Protein AF-A0A5D8YS07-F1 (afdb_monomer)

Sequence (229 aa):
MKKLPVLLIAAYAMVLAGCSLFGLDVQKDAKHPKADTIDAHLYKNAWEYIKSRSIESATDTLFKPFYTGIIYSGIDTNEYKKENRTYILLNSEAVYKKNSALSFFNNVPGKTGLTGKNDWRNYDKDVVKAYLQYLIIEGQYAHENIPITRLDVKTTCPAGTYPSNPNSIMNLRVYNGEYPGANQQDSPIIINENLAAPTNFVITSDLRPTNGIIQVVRCWVDPNAPVIE

Radius of gyration: 23.29 Å; Cα contacts (8 Å, |Δi|>4): 405; chains: 1; bounding box: 44×37×92 Å

Solvent-accessible surface area (backbone atoms only — not comparable to full-atom values): 13057 Å² total; per-residue (Å²): 142,90,73,71,71,62,62,55,54,56,57,56,56,56,62,74,66,51,85,70,59,88,62,62,91,68,65,66,82,80,75,70,73,91,66,74,91,66,84,45,67,62,88,32,36,52,48,55,49,48,39,51,32,19,76,74,29,96,82,42,48,50,24,33,60,43,53,52,45,46,65,68,29,66,53,69,67,62,69,43,58,42,64,56,21,19,38,54,40,43,29,37,44,5,43,58,38,90,97,31,92,44,6,35,33,48,56,53,85,96,53,87,90,49,62,75,45,91,48,70,87,80,48,60,42,68,60,51,28,45,51,58,29,49,35,30,30,66,40,68,66,37,79,94,74,44,46,69,51,91,39,83,39,48,28,66,21,63,63,63,74,33,87,70,23,44,69,30,57,46,39,39,21,25,42,82,52,87,58,93,90,59,83,61,81,72,50,41,44,34,42,48,65,37,93,93,60,86,58,39,43,40,76,45,68,55,33,28,30,76,26,36,23,35,35,29,24,54,26,42,78,61,70,55,43,65,83,77,131

Foldseek 3Di:
DPDPPVVVVVVVVVVVVCPCVPCPVVDDPPPDPPDDVDDLEPQAFQLVVLCVQCPVDPPRNQQPLVVLLCVQLPADSCLSVAAFKEAEGETPLQQDDAPDPFHCQQPQPPDPPSHRVNDSVSDDSPSSNLLNQLRIWRGADFPVPAAQDKDKTATSRQACPHPLQRRSIKIWHFPQQPDPPDPRPPRFIAILDDVVDRQRTQPDFQRHYPRHTYTYTSGHHDSNRHDDD

pLDDT: mean 81.64, std 17.5, range [46.19, 98.69]

Nearest PDB structures (foldseek):
  5y6p-assembly1_A1  TM=7.675E-01  e=2.551E-06  Griffithsia pacifica
  7asg-assembly1_A  TM=8.458E-01  e=3.201E-05  Homo sapiens
  5yjh-assembly1_A-2  TM=8.245E-01  e=1.701E-05  Homo sapiens
  7as7-assembly1_A  TM=8.153E-01  e=6.025E-05  Homo sapiens
  7ezx-assembly1_bP  TM=6.564E-01  e=5.173E-04  Porphyridium purpureum

Mean predicted aligned error: 10.71 Å

Structure (mmCIF, N/CA/C/O backbone):
data_AF-A0A5D8YS07-F1
#
_entry.id   AF-A0A5D8YS07-F1
#
loop_
_atom_site.group_PDB
_atom_site.id
_atom_site.type_symbol
_atom_site.label_atom_id
_atom_site.label_alt_id
_atom_site.label_comp_id
_atom_site.label_asym_id
_atom_site.label_entity_id
_atom_site.label_seq_id
_atom_site.pdbx_PDB_ins_code
_atom_site.Cartn_x
_atom_site.Cartn_y
_atom_site.Cartn_z
_atom_site.occupancy
_atom_site.B_iso_or_equiv
_atom_site.auth_seq_id
_atom_site.auth_comp_id
_atom_site.auth_asym_id
_atom_site.auth_atom_id
_atom_site.pdbx_PDB_model_num
ATOM 1 N N . MET A 1 1 ? 11.937 24.121 -73.405 1.00 51.78 1 MET A N 1
ATOM 2 C CA . MET A 1 1 ? 11.264 23.384 -72.308 1.00 51.78 1 MET A CA 1
ATOM 3 C C . MET A 1 1 ? 11.789 21.951 -72.269 1.00 51.78 1 MET A C 1
ATOM 5 O O . MET A 1 1 ? 11.394 21.205 -73.148 1.00 51.78 1 MET A O 1
ATOM 9 N N . LYS A 1 2 ? 12.729 21.584 -71.372 1.00 51.94 2 LYS A N 1
ATOM 10 C CA . LYS A 1 2 ? 13.166 20.174 -71.131 1.00 51.94 2 LYS A CA 1
ATOM 11 C C . LYS A 1 2 ? 14.223 20.011 -70.006 1.00 51.94 2 LYS A C 1
ATOM 13 O O . LYS A 1 2 ? 15.095 19.159 -70.101 1.00 51.94 2 LYS A O 1
ATOM 18 N N . LYS A 1 3 ? 14.194 20.823 -68.938 1.00 50.28 3 LYS A N 1
ATOM 19 C CA . LYS A 1 3 ? 15.125 20.666 -67.789 1.00 50.28 3 LYS A CA 1
ATOM 20 C C . LYS A 1 3 ? 14.446 20.540 -66.418 1.00 50.28 3 LYS A C 1
ATOM 22 O O . LYS A 1 3 ? 15.129 20.473 -65.408 1.00 50.28 3 LYS A O 1
ATOM 27 N N . LEU A 1 4 ? 13.115 20.452 -66.385 1.00 48.44 4 LEU A N 1
ATOM 28 C CA . LEU A 1 4 ? 12.350 20.285 -65.148 1.00 48.44 4 LEU A CA 1
ATOM 29 C C . LEU A 1 4 ? 12.285 18.840 -64.580 1.00 48.44 4 LEU A C 1
ATOM 31 O O . LEU A 1 4 ? 12.113 18.726 -63.372 1.00 48.44 4 LEU A O 1
ATOM 35 N N . PRO A 1 5 ? 12.472 17.731 -65.342 1.00 52.97 5 PRO A N 1
ATOM 36 C CA . PRO A 1 5 ? 12.294 16.395 -64.758 1.00 52.97 5 PRO A CA 1
ATOM 37 C C . PRO A 1 5 ? 13.518 15.883 -63.979 1.00 52.97 5 PRO A C 1
ATOM 39 O O . PRO A 1 5 ? 13.377 14.999 -63.145 1.00 52.97 5 PRO A O 1
ATOM 42 N N . VAL A 1 6 ? 14.715 16.438 -64.202 1.00 55.44 6 VAL A N 1
ATOM 43 C CA . VAL A 1 6 ? 15.951 15.937 -63.563 1.00 55.44 6 VAL A CA 1
ATOM 44 C C . VAL A 1 6 ? 16.088 16.427 -62.117 1.00 55.44 6 VAL A C 1
ATOM 46 O O . VAL A 1 6 ? 16.553 15.688 -61.255 1.00 55.44 6 VAL A O 1
ATOM 49 N N . LEU A 1 7 ? 15.620 17.644 -61.825 1.00 51.84 7 LEU A N 1
ATOM 50 C CA . LEU A 1 7 ? 15.704 18.231 -60.482 1.00 51.84 7 LEU A CA 1
ATOM 51 C C . LEU A 1 7 ? 14.707 17.594 -59.495 1.00 51.84 7 LEU A C 1
ATOM 53 O O . LEU A 1 7 ? 15.011 17.457 -58.315 1.00 51.84 7 LEU A O 1
ATOM 57 N N . LEU A 1 8 ? 13.549 17.144 -59.989 1.00 54.78 8 LEU A N 1
ATOM 58 C CA . LEU A 1 8 ? 12.520 16.455 -59.198 1.00 54.78 8 LEU A CA 1
ATOM 59 C C . LEU A 1 8 ? 12.904 15.008 -58.852 1.00 54.78 8 LEU A C 1
ATOM 61 O O . LEU A 1 8 ? 12.632 14.552 -57.745 1.00 54.78 8 LEU A O 1
ATOM 65 N N . ILE A 1 9 ? 13.596 14.306 -59.755 1.00 58.00 9 ILE A N 1
ATOM 66 C CA . ILE A 1 9 ? 14.090 12.940 -59.505 1.00 58.00 9 ILE A CA 1
ATOM 67 C C . ILE A 1 9 ? 15.251 12.955 -58.496 1.00 58.00 9 ILE A C 1
ATOM 69 O O . ILE A 1 9 ? 15.309 12.102 -57.613 1.00 58.00 9 ILE A O 1
ATOM 73 N N . ALA A 1 10 ? 16.130 13.961 -58.563 1.00 56.75 10 ALA A N 1
ATOM 74 C CA . ALA A 1 10 ? 17.209 14.135 -57.590 1.00 56.75 10 ALA A CA 1
ATOM 75 C C . ALA A 1 10 ? 16.686 14.481 -56.181 1.00 56.75 10 ALA A C 1
ATOM 77 O O . ALA A 1 10 ? 17.216 13.983 -55.191 1.00 56.75 10 ALA A O 1
ATOM 78 N N . ALA A 1 11 ? 15.613 15.276 -56.082 1.00 58.25 11 ALA A N 1
ATOM 79 C CA . ALA A 1 11 ? 14.965 15.588 -54.808 1.00 58.25 11 ALA A CA 1
ATOM 80 C C . ALA A 1 11 ? 14.265 14.369 -54.180 1.00 58.25 11 ALA A C 1
ATOM 82 O O . ALA A 1 11 ? 14.315 14.202 -52.967 1.00 58.25 11 ALA A O 1
ATOM 83 N N . TYR A 1 12 ? 13.675 13.481 -54.989 1.00 56.47 12 TYR A N 1
ATOM 84 C CA . TYR A 1 12 ? 13.015 12.263 -54.501 1.00 56.47 12 TYR A CA 1
ATOM 85 C C . TYR A 1 12 ? 14.013 11.198 -54.007 1.00 56.47 12 TYR A C 1
ATOM 87 O O . TYR A 1 12 ? 13.756 10.516 -53.017 1.00 56.47 12 TYR A O 1
ATOM 95 N N . ALA A 1 13 ? 15.194 11.104 -54.630 1.00 56.50 13 ALA A N 1
ATOM 96 C CA . ALA A 1 13 ? 16.254 10.186 -54.202 1.00 56.50 13 ALA A CA 1
ATOM 97 C C . ALA A 1 13 ? 16.884 10.567 -52.845 1.00 56.50 13 ALA A C 1
ATOM 99 O O . ALA A 1 13 ? 17.315 9.688 -52.103 1.00 56.50 13 ALA A O 1
ATOM 100 N N . MET A 1 14 ? 16.893 11.857 -52.484 1.00 56.12 14 MET A N 1
ATOM 101 C CA . MET A 1 14 ? 17.413 12.325 -51.189 1.00 56.12 14 MET A CA 1
ATOM 102 C C . MET A 1 14 ? 16.477 12.021 -50.007 1.00 56.12 14 MET A C 1
ATOM 104 O O . MET A 1 14 ? 16.944 11.939 -48.875 1.00 56.12 14 MET A O 1
ATOM 108 N N . VAL A 1 15 ? 15.181 11.795 -50.250 1.00 57.72 15 VAL A N 1
ATOM 109 C CA . VAL A 1 15 ? 14.205 11.466 -49.192 1.00 57.72 15 VAL A CA 1
ATOM 110 C C . VAL A 1 15 ? 14.292 9.988 -48.784 1.00 57.72 15 VAL A C 1
ATOM 112 O O . VAL A 1 15 ? 14.081 9.659 -47.621 1.00 57.72 15 VAL A O 1
ATOM 115 N N . LEU A 1 16 ? 14.681 9.096 -49.703 1.00 54.59 16 LEU A N 1
ATOM 116 C CA . LEU A 1 16 ? 14.813 7.655 -49.432 1.00 54.59 16 LEU A CA 1
ATOM 117 C C . LEU A 1 16 ? 16.135 7.272 -48.741 1.00 54.59 16 LEU A C 1
ATOM 119 O O . LEU A 1 16 ? 16.244 6.176 -48.202 1.00 54.59 16 LEU A O 1
ATOM 123 N N . ALA A 1 17 ? 17.123 8.172 -48.721 1.00 53.88 17 ALA A N 1
ATOM 124 C CA . ALA A 1 17 ? 18.373 8.003 -47.974 1.00 53.88 17 ALA A CA 1
ATOM 125 C C . ALA A 1 17 ? 18.307 8.578 -46.541 1.00 53.88 17 ALA A C 1
ATOM 127 O O . ALA A 1 17 ? 19.277 8.486 -45.794 1.00 53.88 17 ALA A O 1
ATOM 128 N N . GLY A 1 18 ? 17.168 9.156 -46.138 1.00 47.28 18 GLY A N 1
ATOM 129 C CA . GLY A 1 18 ? 16.964 9.771 -44.821 1.00 47.28 18 GLY A CA 1
ATOM 130 C C . GLY A 1 18 ? 16.679 8.797 -43.670 1.00 47.28 18 GLY A C 1
ATOM 131 O O . GLY A 1 18 ? 16.346 9.245 -42.577 1.00 47.28 18 GLY A O 1
ATOM 132 N N . CYS A 1 19 ? 16.781 7.481 -43.880 1.00 51.75 19 CYS A N 1
ATOM 133 C CA . CYS A 1 19 ? 16.434 6.483 -42.859 1.00 51.75 19 CYS A CA 1
ATOM 134 C C . CYS A 1 19 ? 17.467 6.323 -41.727 1.00 51.75 19 CYS A C 1
ATOM 136 O O . CYS A 1 19 ? 17.181 5.626 -40.760 1.00 51.75 19 CYS A O 1
ATOM 138 N N . SER A 1 20 ? 18.619 6.992 -41.790 1.00 52.91 20 SER A N 1
ATOM 139 C CA . SER A 1 20 ? 19.497 7.200 -40.631 1.00 52.91 20 SER A CA 1
ATOM 140 C C . SER A 1 20 ? 19.519 8.690 -40.303 1.00 52.91 20 SER A C 1
ATOM 142 O O . SER A 1 20 ? 20.435 9.426 -40.681 1.00 52.91 20 SER A O 1
ATOM 144 N N . LEU A 1 21 ? 18.439 9.161 -39.680 1.00 55.19 21 LEU A N 1
ATOM 145 C CA . LEU A 1 21 ? 18.347 10.509 -39.135 1.00 55.19 21 LEU A CA 1
ATOM 146 C C . LEU A 1 21 ? 19.484 10.674 -38.111 1.00 55.19 21 LEU A C 1
ATOM 148 O O . LEU A 1 21 ? 19.452 10.074 -37.038 1.00 55.19 21 LEU A O 1
ATOM 152 N N . PHE A 1 22 ? 20.510 11.431 -38.511 1.00 55.25 22 PHE A N 1
ATOM 153 C CA . PHE A 1 22 ? 21.744 11.724 -37.781 1.00 55.25 22 PHE A CA 1
ATOM 154 C C . PHE A 1 22 ? 21.560 11.726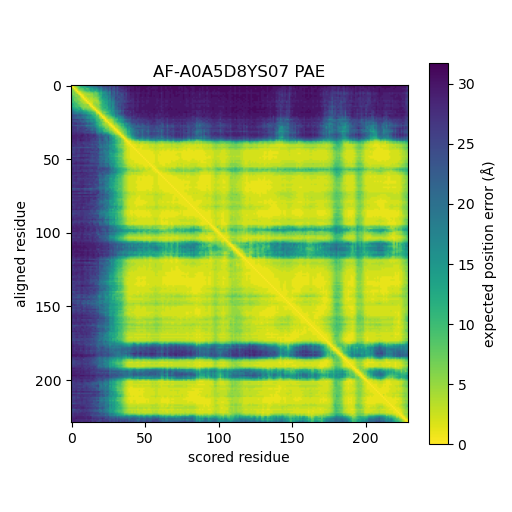 -36.254 1.00 55.25 22 PHE A C 1
ATOM 156 O O . PHE A 1 22 ? 20.982 12.658 -35.696 1.00 55.25 22 PHE A O 1
ATOM 163 N N . GLY A 1 23 ? 22.105 10.707 -35.581 1.00 53.88 23 GLY A N 1
ATOM 164 C CA . GLY A 1 23 ? 22.249 10.681 -34.122 1.00 53.88 23 GLY A CA 1
ATOM 165 C C . GLY A 1 23 ? 21.379 9.672 -33.367 1.00 53.88 23 GLY A C 1
ATOM 166 O O . GLY A 1 23 ? 21.625 9.474 -32.178 1.00 53.88 23 GLY A O 1
ATOM 167 N N . LEU A 1 24 ? 20.429 8.989 -34.016 1.00 53.06 24 LEU A N 1
ATOM 168 C CA . LEU A 1 24 ? 19.686 7.876 -33.392 1.00 53.06 24 LEU A CA 1
ATOM 169 C C . LEU A 1 24 ? 20.600 6.685 -33.068 1.00 53.06 24 LEU A C 1
ATOM 171 O O . LEU A 1 24 ? 20.505 6.089 -32.003 1.00 53.06 24 LEU A O 1
ATOM 175 N N . ASP A 1 25 ? 21.574 6.420 -33.928 1.00 55.81 25 ASP A N 1
ATOM 176 C CA . ASP A 1 25 ? 22.617 5.401 -33.781 1.00 55.81 25 ASP A CA 1
ATOM 177 C C . ASP A 1 25 ? 23.651 5.727 -32.676 1.00 55.81 25 ASP A C 1
ATOM 179 O O . ASP A 1 25 ? 24.496 4.897 -32.335 1.00 55.81 25 ASP A O 1
ATOM 183 N N . VAL A 1 26 ? 23.563 6.917 -32.063 1.00 57.41 26 VAL A N 1
ATOM 184 C CA . VAL A 1 26 ? 24.377 7.334 -30.905 1.00 57.41 26 VAL A CA 1
ATOM 185 C C . VAL A 1 26 ? 23.640 7.106 -29.576 1.00 57.41 26 VAL A C 1
ATOM 187 O O . VAL A 1 26 ? 24.270 7.142 -28.514 1.00 57.41 26 VAL A O 1
ATOM 190 N N . GLN A 1 27 ? 22.335 6.810 -29.600 1.00 48.75 27 GLN A N 1
ATOM 191 C CA . GLN A 1 27 ? 21.593 6.411 -28.405 1.00 48.75 27 GLN A CA 1
ATOM 192 C C . GLN A 1 27 ? 22.021 5.000 -27.990 1.00 48.75 27 GLN A C 1
ATOM 194 O O . GLN A 1 27 ? 21.535 3.991 -28.488 1.00 48.75 27 GLN A O 1
ATOM 199 N N . LYS A 1 28 ? 22.987 4.928 -27.076 1.00 58.12 28 LYS A N 1
ATOM 200 C CA . LYS A 1 28 ? 23.309 3.688 -26.371 1.00 58.12 28 LYS A CA 1
ATOM 201 C C . LYS A 1 28 ? 22.259 3.478 -25.293 1.00 58.12 28 LYS A C 1
ATOM 203 O O . LYS A 1 28 ? 21.998 4.414 -24.538 1.00 58.12 28 LYS A O 1
ATOM 208 N N . ASP A 1 29 ? 21.738 2.257 -25.180 1.00 59.00 29 ASP A N 1
ATOM 209 C CA . ASP A 1 29 ? 20.921 1.860 -24.034 1.00 59.00 29 ASP A CA 1
ATOM 210 C C . ASP A 1 29 ? 21.620 2.311 -22.749 1.00 59.00 29 ASP A C 1
ATOM 212 O O . ASP A 1 29 ? 22.783 1.958 -22.499 1.00 59.00 29 ASP A O 1
ATOM 216 N N . ALA A 1 30 ? 20.932 3.126 -21.949 1.00 54.34 30 ALA A N 1
ATOM 217 C CA . ALA A 1 30 ? 21.434 3.526 -20.651 1.00 54.34 30 ALA A CA 1
ATOM 218 C C . ALA A 1 30 ? 21.572 2.259 -19.801 1.00 54.34 30 ALA A C 1
ATOM 220 O O . ALA A 1 30 ? 20.596 1.682 -19.324 1.00 54.34 30 ALA A O 1
ATOM 221 N N . LYS A 1 31 ? 22.809 1.783 -19.634 1.00 50.19 31 LYS A N 1
ATOM 222 C CA . LYS A 1 31 ? 23.109 0.713 -18.687 1.00 50.19 31 LYS A CA 1
ATOM 223 C C . LYS A 1 31 ? 22.996 1.301 -17.288 1.00 50.19 31 LYS A C 1
ATOM 225 O O . LYS A 1 31 ? 23.984 1.784 -16.742 1.00 50.19 31 LYS A O 1
ATOM 230 N N . HIS A 1 32 ? 21.796 1.257 -16.718 1.00 52.06 32 HIS A N 1
ATOM 231 C CA . HIS A 1 32 ? 21.631 1.454 -15.286 1.00 52.06 32 HIS A CA 1
ATOM 232 C C . HIS A 1 32 ? 22.503 0.406 -14.576 1.00 52.06 32 HIS A C 1
ATOM 234 O O . HIS A 1 32 ? 22.426 -0.782 -14.925 1.00 52.06 32 HIS A O 1
ATOM 240 N N . PRO A 1 33 ? 23.400 0.803 -13.656 1.00 51.34 33 PRO A N 1
ATOM 241 C CA . PRO A 1 33 ? 24.189 -0.159 -12.906 1.00 51.34 33 PRO A CA 1
ATOM 242 C C . PRO A 1 33 ? 23.223 -1.101 -12.184 1.00 51.34 33 PRO A C 1
ATOM 244 O O . PRO A 1 33 ? 22.431 -0.676 -11.356 1.00 51.34 33 PRO A O 1
ATOM 247 N N . LYS A 1 34 ? 23.273 -2.394 -12.524 1.00 53.84 34 LYS A N 1
ATOM 248 C CA . LYS A 1 34 ? 22.388 -3.434 -11.966 1.00 53.84 34 LYS A CA 1
ATOM 249 C C . LYS A 1 34 ? 22.583 -3.679 -10.463 1.00 53.84 34 LYS A C 1
ATOM 251 O O . LYS A 1 34 ? 21.903 -4.526 -9.899 1.00 53.84 34 LYS A O 1
ATOM 256 N N . ALA A 1 35 ? 23.547 -3.010 -9.841 1.00 51.12 35 ALA A N 1
ATOM 257 C CA . ALA A 1 35 ? 23.888 -3.178 -8.443 1.00 51.12 35 ALA A CA 1
ATOM 258 C C . ALA A 1 35 ? 23.710 -1.833 -7.748 1.00 51.12 35 ALA A C 1
ATOM 260 O O . ALA A 1 35 ? 24.606 -0.989 -7.769 1.00 51.12 35 ALA A O 1
ATOM 261 N N . ASP A 1 36 ? 22.534 -1.651 -7.160 1.00 54.19 36 ASP A N 1
ATOM 262 C CA . ASP A 1 36 ? 22.369 -0.684 -6.089 1.00 54.19 36 ASP A CA 1
ATOM 263 C C . ASP A 1 36 ? 23.293 -1.131 -4.942 1.00 54.19 36 ASP A C 1
ATOM 265 O O . ASP A 1 36 ? 23.271 -2.293 -4.530 1.00 54.19 36 ASP A O 1
ATOM 269 N N . THR A 1 37 ? 24.209 -0.270 -4.501 1.00 57.28 37 THR A N 1
ATOM 270 C CA . THR A 1 37 ? 25.210 -0.619 -3.472 1.00 57.28 37 THR A CA 1
ATOM 271 C C . THR A 1 37 ? 24.629 -0.590 -2.059 1.00 57.28 37 THR A C 1
ATOM 273 O O . THR A 1 37 ? 25.328 -0.901 -1.093 1.00 57.28 37 THR A O 1
ATOM 276 N N . ILE A 1 38 ? 23.357 -0.210 -1.936 1.00 69.62 38 ILE A N 1
ATOM 277 C CA . ILE A 1 38 ? 22.625 -0.083 -0.684 1.00 69.62 38 ILE A CA 1
ATOM 278 C C . ILE A 1 38 ? 21.774 -1.340 -0.482 1.00 69.62 38 ILE A C 1
ATOM 280 O O . ILE A 1 38 ? 20.943 -1.690 -1.316 1.00 69.62 38 ILE A O 1
ATOM 284 N N . ASP A 1 39 ? 21.973 -2.021 0.649 1.00 81.69 39 ASP A N 1
ATOM 285 C CA . ASP A 1 39 ? 21.133 -3.151 1.045 1.00 81.69 39 ASP A CA 1
ATOM 286 C C . ASP A 1 39 ? 19.733 -2.652 1.439 1.00 81.69 39 ASP A C 1
ATOM 288 O O . ASP A 1 39 ? 19.559 -1.978 2.455 1.00 81.69 39 ASP A O 1
ATOM 292 N N . ALA A 1 40 ? 18.731 -2.989 0.628 1.00 88.75 40 ALA A N 1
ATOM 293 C CA . ALA A 1 40 ? 17.339 -2.622 0.867 1.00 88.75 40 ALA A CA 1
ATOM 294 C C . ALA A 1 40 ? 16.616 -3.555 1.862 1.00 88.75 40 ALA A C 1
ATOM 296 O O . ALA A 1 40 ? 15.430 -3.341 2.145 1.00 88.75 40 ALA A O 1
ATOM 297 N N . HIS A 1 41 ? 17.281 -4.593 2.391 1.00 94.19 41 HIS A N 1
ATOM 298 C CA . HIS A 1 41 ? 16.674 -5.507 3.358 1.00 94.19 41 HIS A CA 1
ATOM 299 C C . HIS A 1 41 ? 16.408 -4.825 4.700 1.00 94.19 41 HIS A C 1
ATOM 301 O O . HIS A 1 41 ? 17.281 -4.245 5.342 1.00 94.19 41 HIS A O 1
ATOM 307 N N . LEU A 1 42 ? 15.164 -4.944 5.160 1.00 95.12 42 LEU A N 1
ATOM 308 C CA . LEU A 1 42 ? 14.702 -4.332 6.406 1.00 95.12 42 LEU A CA 1
ATOM 309 C C . LEU A 1 42 ? 14.874 -5.246 7.624 1.00 95.12 42 LEU A C 1
ATOM 311 O O . LEU A 1 42 ? 14.754 -4.775 8.756 1.00 95.12 42 LEU A O 1
ATOM 315 N N . TYR A 1 43 ? 15.082 -6.551 7.397 1.00 95.19 43 TYR A N 1
ATOM 316 C CA . TYR A 1 43 ? 15.159 -7.599 8.430 1.00 95.19 43 TYR A CA 1
ATOM 317 C C . TYR A 1 43 ? 13.956 -7.610 9.398 1.00 95.19 43 TYR A C 1
ATOM 319 O O . TYR A 1 43 ? 14.064 -8.011 10.555 1.00 95.19 43 TYR A O 1
ATOM 327 N N . LYS A 1 44 ? 12.800 -7.149 8.910 1.00 96.81 44 LYS A N 1
ATOM 328 C CA . LYS A 1 44 ? 11.499 -7.071 9.588 1.00 96.81 44 LYS A CA 1
ATOM 329 C C . LYS A 1 44 ? 10.403 -7.378 8.575 1.00 96.81 44 LYS A C 1
ATOM 331 O O . LYS A 1 44 ? 10.587 -7.089 7.391 1.00 96.81 44 LYS A O 1
ATOM 336 N N . ASN A 1 45 ? 9.261 -7.906 9.011 1.00 98.25 45 ASN A N 1
ATOM 337 C CA . ASN A 1 45 ? 8.095 -7.977 8.122 1.00 98.25 45 ASN A CA 1
ATOM 338 C C . ASN A 1 45 ? 7.480 -6.579 7.914 1.00 98.25 45 ASN A C 1
ATOM 340 O O . ASN A 1 45 ? 7.797 -5.623 8.630 1.00 98.25 45 ASN A O 1
ATOM 344 N N . ALA A 1 46 ? 6.589 -6.440 6.932 1.00 98.44 46 ALA A N 1
ATOM 345 C CA . ALA A 1 46 ? 6.002 -5.144 6.600 1.00 98.44 46 ALA A CA 1
ATOM 346 C C . ALA A 1 46 ? 5.223 -4.518 7.769 1.00 98.44 46 ALA A C 1
ATOM 348 O O . ALA A 1 46 ? 5.323 -3.311 7.996 1.00 98.44 46 ALA A O 1
ATOM 349 N N . TRP A 1 47 ? 4.510 -5.323 8.563 1.00 98.50 47 TRP A N 1
ATOM 350 C CA . TRP A 1 47 ? 3.811 -4.835 9.755 1.00 98.50 47 TRP A CA 1
ATOM 351 C C . TRP A 1 47 ? 4.763 -4.260 10.814 1.00 98.50 47 TRP A C 1
ATOM 353 O O . TRP A 1 47 ? 4.532 -3.176 11.352 1.00 98.50 47 TRP A O 1
ATOM 363 N N . GLU A 1 48 ? 5.854 -4.963 11.106 1.00 98.44 48 GLU A N 1
ATOM 364 C CA . GLU A 1 48 ? 6.908 -4.499 12.012 1.00 98.44 48 GLU A CA 1
ATOM 365 C C . GLU A 1 48 ? 7.574 -3.225 11.500 1.00 98.44 48 GLU A C 1
ATOM 367 O O . GLU A 1 48 ?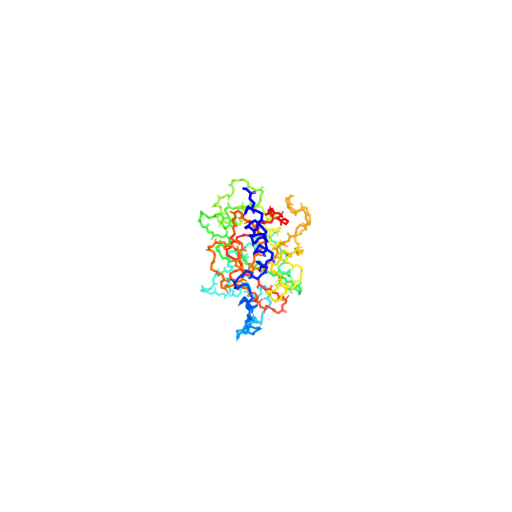 7.805 -2.301 12.279 1.00 98.44 48 GLU A O 1
ATOM 372 N N . TYR A 1 49 ? 7.833 -3.137 10.193 1.00 98.19 49 TYR A N 1
ATOM 373 C CA . TYR A 1 49 ? 8.385 -1.930 9.590 1.00 98.19 49 TYR A CA 1
ATOM 374 C C . TYR A 1 49 ? 7.451 -0.728 9.773 1.00 98.19 49 TYR A C 1
ATOM 376 O O . TYR A 1 49 ? 7.898 0.310 10.273 1.00 98.19 49 TYR A O 1
ATOM 384 N N . ILE A 1 50 ? 6.152 -0.889 9.475 1.00 98.25 50 ILE A N 1
ATOM 385 C CA . ILE A 1 50 ? 5.128 0.147 9.689 1.00 98.25 50 ILE A CA 1
ATOM 386 C C . ILE A 1 50 ? 5.150 0.621 11.146 1.00 98.25 50 ILE A C 1
ATOM 388 O O . ILE A 1 50 ? 5.257 1.825 11.386 1.00 98.25 50 ILE A O 1
ATOM 392 N N . LYS A 1 51 ? 5.089 -0.293 12.125 1.00 98.19 51 LYS A N 1
ATOM 393 C CA . LYS A 1 51 ? 5.104 0.055 13.561 1.00 98.19 51 LYS A CA 1
ATOM 394 C C . LYS A 1 51 ? 6.383 0.782 13.978 1.00 98.19 51 LYS A C 1
ATOM 396 O O . LYS A 1 51 ? 6.301 1.810 14.657 1.00 98.19 51 LYS A O 1
ATOM 401 N N . SER A 1 52 ? 7.537 0.298 13.512 1.00 97.62 52 SER A N 1
ATOM 402 C CA . SER A 1 52 ? 8.852 0.844 13.866 1.00 97.62 52 SER A CA 1
ATOM 403 C C . SER A 1 52 ? 9.051 2.299 13.434 1.00 97.62 52 SER A C 1
ATOM 405 O O . SER A 1 52 ? 9.776 3.037 14.094 1.00 97.62 52 SER A O 1
ATOM 407 N N . ARG A 1 53 ? 8.361 2.736 12.372 1.00 96.81 53 ARG A N 1
ATOM 408 C CA . ARG A 1 53 ? 8.391 4.113 11.845 1.00 96.81 53 ARG A CA 1
ATOM 409 C C . ARG A 1 53 ? 7.057 4.853 12.030 1.00 96.81 53 ARG A C 1
ATOM 411 O O . ARG A 1 53 ? 6.691 5.727 11.242 1.00 96.81 53 ARG A O 1
ATOM 418 N N . SER A 1 54 ? 6.279 4.454 13.038 1.00 96.12 54 SER A N 1
ATOM 419 C CA . SER A 1 54 ? 5.008 5.103 13.381 1.00 96.12 54 SER A CA 1
ATOM 420 C C . SER A 1 54 ? 4.824 5.315 14.880 1.00 96.12 54 SER A C 1
ATOM 422 O O . SER A 1 54 ? 4.775 6.459 15.327 1.00 96.12 54 SER A O 1
ATOM 424 N N . ILE A 1 55 ? 4.652 4.233 15.641 1.00 96.06 55 ILE A N 1
ATOM 425 C CA . ILE A 1 55 ? 4.279 4.274 17.062 1.00 96.06 55 ILE A CA 1
ATOM 426 C C . ILE A 1 55 ? 5.390 3.791 17.994 1.00 96.06 55 ILE A C 1
ATOM 428 O O . ILE A 1 55 ? 5.381 4.148 19.166 1.00 96.06 55 ILE A O 1
ATOM 432 N N . GLU A 1 56 ? 6.335 2.994 17.493 1.00 96.00 56 GLU A N 1
ATOM 433 C CA . GLU A 1 56 ? 7.461 2.483 18.287 1.00 96.00 56 GLU A CA 1
ATOM 434 C C . GLU A 1 56 ? 8.670 3.435 18.264 1.00 96.00 56 GLU A C 1
ATOM 436 O O . GLU A 1 56 ? 9.605 3.261 19.042 1.00 96.00 56 GLU A O 1
ATOM 441 N N . SER A 1 57 ? 8.647 4.462 17.407 1.00 92.50 57 SER A N 1
ATOM 442 C CA . SER A 1 57 ? 9.651 5.526 17.377 1.00 92.50 57 SER A CA 1
ATOM 443 C C . SER A 1 57 ? 9.114 6.809 18.007 1.00 92.50 57 SER A C 1
ATOM 445 O O . SER A 1 57 ? 7.980 7.220 17.761 1.00 92.50 57 SER A O 1
ATOM 447 N N . ALA A 1 58 ? 9.949 7.465 18.815 1.00 88.31 58 ALA A N 1
ATOM 448 C CA . ALA A 1 58 ? 9.621 8.748 19.432 1.00 88.31 58 ALA A CA 1
ATOM 449 C C . ALA A 1 58 ? 9.742 9.930 18.452 1.00 88.31 58 ALA A C 1
ATOM 451 O O . ALA A 1 58 ? 9.090 10.955 18.641 1.00 88.31 58 ALA A O 1
ATOM 452 N N . THR A 1 59 ? 10.580 9.799 17.419 1.00 92.75 59 THR A N 1
ATOM 453 C CA . THR A 1 59 ? 10.927 10.885 16.486 1.00 92.75 59 THR A CA 1
ATOM 454 C C . THR A 1 59 ? 10.451 10.618 15.062 1.00 92.75 59 THR A C 1
ATOM 456 O O . THR A 1 59 ? 10.109 11.558 14.346 1.00 92.75 59 THR A O 1
ATOM 459 N N . ASP A 1 60 ? 10.386 9.351 14.653 1.00 93.12 60 ASP A N 1
ATOM 460 C CA . ASP A 1 60 ? 9.912 8.957 13.330 1.00 93.12 60 ASP A CA 1
ATOM 461 C C . ASP A 1 60 ? 8.421 8.615 13.379 1.00 93.12 60 ASP A C 1
ATOM 463 O O . ASP A 1 60 ? 8.000 7.616 13.959 1.00 93.12 60 ASP A O 1
ATOM 467 N N . THR A 1 61 ? 7.620 9.467 12.745 1.00 94.25 61 THR A N 1
ATOM 468 C CA . THR A 1 61 ? 6.163 9.317 12.655 1.00 94.25 61 THR A CA 1
ATOM 469 C C . THR A 1 61 ? 5.690 9.191 11.209 1.00 94.25 61 THR A C 1
ATOM 471 O O . THR A 1 61 ? 4.518 9.446 10.919 1.00 94.25 61 THR A O 1
ATOM 474 N N . LEU A 1 62 ? 6.585 8.793 10.295 1.00 95.50 62 LEU A N 1
ATOM 475 C CA . LEU A 1 62 ? 6.345 8.767 8.851 1.00 95.50 62 LEU A CA 1
ATOM 476 C C . LEU A 1 62 ? 5.072 8.010 8.462 1.00 95.50 62 LEU A C 1
ATOM 478 O O . LEU A 1 62 ? 4.356 8.455 7.567 1.00 95.50 62 LEU A O 1
ATOM 482 N N . PHE A 1 63 ? 4.781 6.893 9.134 1.00 97.44 63 PHE A N 1
ATOM 483 C CA . PHE A 1 63 ? 3.602 6.065 8.861 1.00 97.44 63 PHE A CA 1
ATOM 484 C C . PHE A 1 63 ? 2.523 6.170 9.937 1.00 97.44 63 PHE A C 1
ATOM 486 O O . PHE A 1 63 ? 1.589 5.371 9.949 1.00 97.44 63 PHE A O 1
ATOM 493 N N . LYS A 1 64 ? 2.610 7.132 10.863 1.00 96.56 64 LYS A N 1
ATOM 494 C CA . LYS A 1 64 ? 1.658 7.231 11.979 1.00 96.56 64 LYS A CA 1
ATOM 495 C C . LYS A 1 64 ? 0.203 7.400 11.518 1.00 96.56 64 LYS A C 1
ATOM 497 O O . LYS A 1 64 ? -0.639 6.656 12.021 1.00 96.56 64 LYS A O 1
ATOM 502 N N . PRO A 1 65 ? -0.129 8.277 10.551 1.00 95.31 65 PRO A N 1
ATOM 503 C CA . PRO A 1 65 ? -1.494 8.376 10.034 1.00 95.31 65 PRO A CA 1
ATOM 504 C C . PRO A 1 65 ? -1.948 7.115 9.288 1.00 95.31 65 PRO A C 1
ATOM 506 O O . PRO A 1 65 ? -3.115 6.748 9.360 1.00 95.31 65 PRO A O 1
ATOM 509 N N . PHE A 1 66 ? -1.040 6.424 8.598 1.00 97.25 66 PHE A N 1
ATOM 510 C CA . PHE A 1 66 ? -1.354 5.172 7.909 1.00 97.25 66 PHE A CA 1
ATOM 511 C C . PHE A 1 66 ? -1.658 4.042 8.902 1.00 97.25 66 PHE A C 1
ATOM 513 O O . PHE A 1 66 ? -2.698 3.393 8.808 1.00 97.25 66 PHE A O 1
ATOM 520 N N . TYR A 1 67 ? -0.813 3.884 9.926 1.00 98.12 67 TYR A N 1
ATOM 521 C CA . TYR A 1 67 ? -1.019 2.945 11.029 1.00 98.12 67 TYR A CA 1
ATOM 522 C C . TYR A 1 67 ? -2.371 3.162 11.722 1.00 98.12 67 TYR A C 1
ATOM 524 O O . TYR A 1 67 ? -3.115 2.207 11.940 1.00 98.12 67 TYR A O 1
ATOM 532 N N . THR A 1 68 ? -2.736 4.409 12.045 1.00 97.19 68 THR A N 1
ATOM 533 C CA . THR A 1 68 ? -4.029 4.680 12.694 1.00 97.19 68 THR A CA 1
ATOM 534 C C . THR A 1 68 ? -5.215 4.353 11.790 1.00 97.19 68 THR A C 1
ATOM 536 O O . THR A 1 68 ? -6.231 3.885 12.299 1.00 97.19 68 THR A O 1
ATOM 539 N N . GLY A 1 69 ? -5.079 4.525 10.471 1.00 96.75 69 GLY A N 1
ATOM 540 C CA . GLY A 1 69 ? -6.081 4.106 9.488 1.00 96.75 69 GLY A CA 1
ATOM 541 C C . GLY A 1 69 ? -6.278 2.592 9.472 1.00 96.75 69 GLY A C 1
ATOM 542 O O . GLY A 1 69 ? -7.416 2.122 9.521 1.00 96.75 69 GLY A O 1
ATOM 543 N N . ILE A 1 70 ? -5.178 1.828 9.505 1.00 98.25 70 ILE A N 1
ATOM 544 C CA . ILE A 1 70 ? -5.200 0.361 9.615 1.00 98.25 70 ILE A CA 1
ATOM 545 C C . ILE A 1 70 ? -5.981 -0.069 10.855 1.00 98.25 70 ILE A C 1
ATOM 547 O O . ILE A 1 70 ? -6.966 -0.799 10.730 1.00 98.25 70 ILE A O 1
ATOM 551 N N . ILE A 1 71 ? -5.610 0.442 12.032 1.00 98.31 71 ILE A N 1
ATOM 552 C CA . ILE A 1 71 ? -6.284 0.096 13.291 1.00 98.31 71 ILE A CA 1
ATOM 553 C C . ILE A 1 71 ? -7.760 0.515 13.276 1.00 98.31 71 ILE A C 1
ATOM 555 O O . ILE A 1 71 ? -8.623 -0.255 13.692 1.00 98.31 71 ILE A O 1
ATOM 559 N N . TYR A 1 72 ? -8.071 1.713 12.775 1.00 97.88 72 TYR A N 1
ATOM 560 C CA . TYR A 1 72 ? -9.441 2.226 12.713 1.00 97.88 72 TYR A CA 1
ATOM 561 C C . TYR A 1 72 ? -10.361 1.369 11.832 1.00 97.88 72 TYR A C 1
ATOM 563 O O . TYR A 1 72 ? -11.504 1.097 12.213 1.00 97.88 72 TYR A O 1
ATOM 571 N N . SER A 1 73 ? -9.857 0.946 10.669 1.00 97.00 73 SER A N 1
ATOM 572 C CA . SER A 1 73 ? -10.615 0.183 9.673 1.00 97.00 73 SER A CA 1
ATOM 573 C C . SER A 1 73 ? -11.001 -1.225 10.136 1.00 97.00 73 SER A C 1
ATOM 575 O O . SER A 1 73 ? -11.951 -1.806 9.616 1.00 97.00 73 SER A O 1
ATOM 577 N N . GLY A 1 74 ? -10.265 -1.791 11.100 1.00 97.31 74 GLY A N 1
ATOM 578 C CA . GLY A 1 74 ? -10.437 -3.182 11.514 1.00 97.31 74 GLY A CA 1
ATOM 579 C C . GLY A 1 74 ? -10.043 -4.199 10.435 1.00 97.31 74 GLY A C 1
ATOM 580 O O . GLY A 1 74 ? -10.555 -5.320 10.438 1.00 97.31 74 GLY A O 1
ATOM 581 N N . ILE A 1 75 ? -9.176 -3.828 9.484 1.00 96.50 75 ILE A N 1
ATOM 582 C CA . ILE A 1 75 ? -8.510 -4.801 8.610 1.00 96.50 75 ILE A CA 1
ATOM 583 C C . ILE A 1 75 ? -7.687 -5.783 9.461 1.00 96.50 75 ILE A C 1
ATOM 585 O O . ILE A 1 75 ? -7.095 -5.393 10.471 1.00 96.50 75 ILE A O 1
ATOM 589 N N . ASP A 1 76 ? -7.647 -7.060 9.071 1.00 97.31 76 ASP A N 1
ATOM 590 C CA . ASP A 1 76 ? -6.783 -8.029 9.744 1.00 97.31 76 ASP A CA 1
ATOM 591 C C . ASP A 1 76 ? -5.316 -7.647 9.511 1.00 97.31 76 ASP A C 1
ATOM 593 O O . ASP A 1 76 ? -4.800 -7.706 8.396 1.00 97.31 76 ASP A O 1
ATOM 597 N N . THR A 1 77 ? -4.622 -7.253 10.580 1.00 97.00 77 THR A N 1
ATOM 598 C CA . THR A 1 77 ? -3.208 -6.858 10.505 1.00 97.00 77 THR A CA 1
ATOM 599 C C . THR A 1 77 ? -2.289 -7.986 10.030 1.00 97.00 77 THR A C 1
ATOM 601 O O . THR A 1 77 ? -1.174 -7.711 9.585 1.00 97.00 77 THR A O 1
ATOM 604 N N . ASN A 1 78 ? -2.735 -9.248 10.061 1.00 97.75 78 ASN A N 1
ATOM 605 C CA . ASN A 1 78 ? -1.977 -10.361 9.496 1.00 97.75 78 ASN A CA 1
ATOM 606 C C . ASN A 1 78 ? -1.848 -10.285 7.967 1.00 97.75 78 ASN A C 1
ATOM 608 O O . ASN A 1 78 ? -0.914 -10.874 7.429 1.00 97.75 78 ASN A O 1
ATOM 612 N N . GLU A 1 79 ? -2.681 -9.508 7.263 1.00 97.50 79 GLU A N 1
ATOM 613 C CA . GLU A 1 79 ? -2.480 -9.224 5.831 1.00 97.50 79 GLU A CA 1
ATOM 614 C C . GLU A 1 79 ? -1.099 -8.590 5.558 1.00 97.50 79 GLU A C 1
ATOM 616 O O . GLU A 1 79 ? -0.447 -8.903 4.560 1.00 97.50 79 GLU A O 1
ATOM 621 N N . TYR A 1 80 ? -0.583 -7.786 6.498 1.00 98.38 80 TYR A N 1
ATOM 622 C CA . TYR A 1 80 ? 0.749 -7.165 6.427 1.00 98.38 80 TYR A CA 1
ATOM 623 C C . TYR A 1 80 ? 1.905 -8.096 6.830 1.00 98.38 80 TYR A C 1
ATOM 625 O O . TYR A 1 80 ? 3.061 -7.673 6.863 1.00 98.38 80 TYR A O 1
ATOM 633 N N . LYS A 1 81 ? 1.607 -9.359 7.148 1.00 98.19 81 LYS A N 1
ATOM 634 C CA . LYS A 1 81 ? 2.597 -10.399 7.468 1.00 98.19 81 LYS A CA 1
ATOM 635 C C . LYS A 1 81 ? 2.624 -11.527 6.439 1.00 98.19 81 LYS A C 1
ATOM 637 O O . LYS A 1 81 ? 3.508 -12.374 6.504 1.00 98.19 81 LYS A O 1
ATOM 642 N N . LYS A 1 82 ? 1.659 -11.564 5.515 1.00 98.25 82 LYS A N 1
ATOM 643 C CA . LYS A 1 82 ? 1.612 -12.575 4.455 1.00 98.25 82 LYS A CA 1
ATOM 644 C C . LYS A 1 82 ? 2.807 -12.435 3.525 1.00 98.25 82 LYS A C 1
ATOM 646 O O . LYS A 1 82 ? 3.268 -11.331 3.259 1.00 98.25 82 LYS A O 1
ATOM 651 N N . GLU A 1 83 ? 3.281 -13.565 3.030 1.00 97.81 83 GLU A N 1
ATOM 652 C CA . GLU A 1 83 ? 4.326 -13.604 2.016 1.00 97.81 83 GLU A CA 1
ATOM 653 C C . GLU A 1 83 ? 3.767 -13.303 0.623 1.00 97.81 83 GLU A C 1
ATOM 655 O O . GLU A 1 83 ? 2.554 -13.342 0.387 1.00 97.81 83 GLU A O 1
ATOM 660 N N . ASN A 1 84 ? 4.674 -13.055 -0.323 1.00 97.25 84 ASN A N 1
ATOM 661 C CA . ASN A 1 84 ? 4.343 -12.830 -1.727 1.00 97.25 84 ASN A CA 1
ATOM 662 C C . ASN A 1 84 ? 3.344 -11.673 -1.917 1.00 97.25 84 ASN A C 1
ATOM 664 O O . ASN A 1 84 ? 2.284 -11.812 -2.543 1.00 97.25 84 ASN A O 1
ATOM 668 N N . ARG A 1 85 ? 3.674 -10.535 -1.303 1.00 98.19 85 ARG A N 1
ATOM 669 C CA . ARG A 1 85 ? 2.904 -9.294 -1.370 1.00 98.19 85 ARG A CA 1
ATOM 670 C C . ARG A 1 85 ? 3.788 -8.114 -1.734 1.00 98.19 85 ARG A C 1
ATOM 672 O O . ARG A 1 85 ? 4.973 -8.084 -1.404 1.00 98.19 85 ARG A O 1
ATOM 679 N N . THR A 1 86 ? 3.161 -7.121 -2.351 1.00 98.69 86 THR A N 1
ATOM 680 C CA . THR A 1 86 ? 3.721 -5.778 -2.487 1.00 98.69 8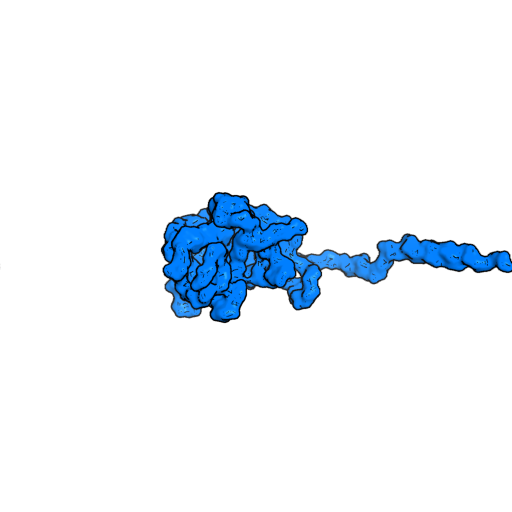6 THR A CA 1
ATOM 681 C C . THR A 1 86 ? 2.826 -4.818 -1.728 1.00 98.69 86 THR A C 1
ATOM 683 O O . THR A 1 86 ? 1.618 -4.763 -1.958 1.00 98.69 86 THR A O 1
ATOM 686 N N . TYR A 1 87 ? 3.414 -4.102 -0.781 1.00 98.62 87 TYR A N 1
ATOM 687 C CA . TYR A 1 87 ? 2.718 -3.206 0.126 1.00 98.62 87 TYR A CA 1
ATOM 688 C C . TYR A 1 87 ? 2.934 -1.763 -0.309 1.00 98.62 87 TYR A C 1
ATOM 690 O O . TYR A 1 87 ? 4.060 -1.266 -0.271 1.00 98.62 87 TYR A O 1
ATOM 698 N N . ILE A 1 88 ? 1.852 -1.081 -0.675 1.00 98.12 88 ILE A N 1
ATOM 699 C CA . ILE A 1 88 ? 1.875 0.351 -0.959 1.00 98.12 88 ILE A CA 1
ATOM 700 C C . ILE A 1 88 ? 1.637 1.099 0.353 1.00 98.12 88 ILE A C 1
ATOM 702 O O . ILE A 1 88 ? 0.520 1.165 0.868 1.00 98.12 88 ILE A O 1
ATOM 706 N N . LEU A 1 89 ? 2.706 1.639 0.934 1.00 98.06 89 LEU A N 1
ATOM 707 C CA . LEU A 1 89 ? 2.629 2.366 2.196 1.00 98.06 89 LEU A CA 1
ATOM 708 C C . LEU A 1 89 ? 2.413 3.853 1.941 1.00 98.06 89 LEU A C 1
ATOM 710 O O . LEU A 1 89 ? 3.183 4.502 1.230 1.00 98.06 89 LEU A O 1
ATOM 714 N N . LEU A 1 90 ? 1.387 4.409 2.579 1.00 95.75 90 LEU A N 1
ATOM 715 C CA . LEU A 1 90 ? 1.137 5.845 2.556 1.00 95.75 90 LEU A CA 1
ATOM 716 C C . LEU A 1 90 ? 2.011 6.519 3.606 1.00 95.75 90 LEU A C 1
ATOM 718 O O . LEU A 1 90 ? 1.896 6.222 4.797 1.00 95.75 90 LEU A O 1
ATOM 722 N N . ASN A 1 91 ? 2.848 7.465 3.194 1.00 94.62 91 ASN A N 1
ATOM 723 C CA . ASN A 1 91 ? 3.462 8.356 4.167 1.00 94.62 91 ASN A CA 1
ATOM 724 C C . ASN A 1 91 ? 2.424 9.337 4.756 1.00 94.62 91 ASN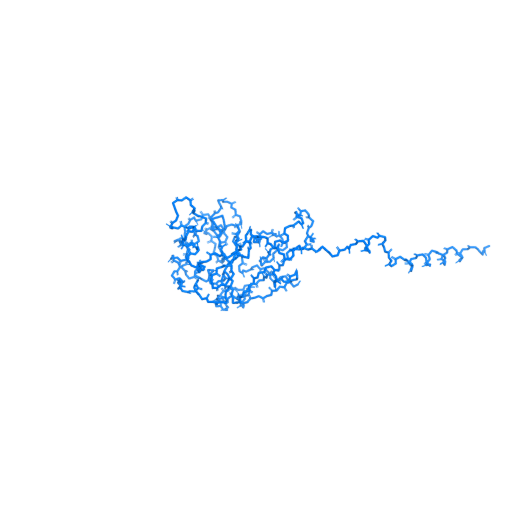 A C 1
ATOM 726 O O . ASN A 1 91 ? 1.275 9.421 4.311 1.00 94.62 91 ASN A O 1
ATOM 730 N N . SER A 1 92 ? 2.836 10.118 5.754 1.00 92.94 92 SER A N 1
ATOM 731 C CA . SER A 1 92 ? 1.958 11.098 6.400 1.00 92.94 92 SER A CA 1
ATOM 732 C C . SER A 1 92 ? 1.309 12.092 5.430 1.00 92.94 92 SER A C 1
ATOM 734 O O . SER A 1 92 ? 0.138 12.407 5.621 1.00 92.94 92 SER A O 1
ATOM 736 N N . GLU A 1 93 ? 2.010 12.547 4.384 1.00 90.50 93 GLU A N 1
ATOM 737 C CA . GLU A 1 93 ? 1.448 13.485 3.397 1.00 90.50 93 GLU A CA 1
ATOM 738 C C . GLU A 1 93 ? 0.369 12.844 2.516 1.00 90.50 93 GLU A C 1
ATOM 740 O O . GLU A 1 93 ? -0.645 13.482 2.226 1.00 90.50 93 GLU A O 1
ATOM 745 N N . ALA A 1 94 ? 0.552 11.578 2.137 1.00 91.06 94 ALA A N 1
ATOM 746 C CA . ALA A 1 94 ? -0.413 10.827 1.340 1.00 91.06 94 ALA A CA 1
ATOM 747 C C . ALA A 1 94 ? -1.748 10.642 2.080 1.00 91.06 94 ALA A C 1
ATOM 749 O O . ALA A 1 94 ? -2.809 10.586 1.460 1.00 91.06 94 ALA A O 1
ATOM 750 N N . VAL A 1 95 ? -1.719 10.584 3.414 1.00 91.81 95 VAL A N 1
ATOM 751 C CA . VAL A 1 95 ? -2.934 10.549 4.241 1.00 91.81 95 VAL A CA 1
ATOM 752 C C . VAL A 1 95 ? -3.460 11.958 4.503 1.00 91.81 95 VAL A C 1
ATOM 754 O O . VAL A 1 95 ? -4.631 12.249 4.249 1.00 91.81 95 VAL A O 1
ATOM 757 N N . TYR A 1 96 ? -2.588 12.837 4.998 1.00 86.62 96 TYR A N 1
ATOM 758 C CA . TYR A 1 96 ? -2.919 14.183 5.435 1.00 86.62 96 TYR A CA 1
ATOM 759 C C . TYR A 1 96 ? -1.923 15.207 4.887 1.00 86.62 96 TYR A C 1
ATOM 761 O O . TYR A 1 96 ? -0.806 15.366 5.379 1.00 86.62 96 TYR A O 1
ATOM 769 N N . LYS A 1 97 ? -2.392 15.995 3.922 1.00 82.44 97 LYS A N 1
ATOM 770 C CA . LYS A 1 97 ? -1.735 17.219 3.475 1.00 82.44 97 LYS A CA 1
ATOM 771 C C . LYS A 1 97 ? -2.800 18.287 3.320 1.00 82.44 97 LYS A C 1
ATOM 773 O O . LYS A 1 97 ? -3.684 18.177 2.475 1.00 82.44 97 LYS A O 1
ATOM 778 N N . LYS A 1 98 ? -2.756 19.305 4.181 1.00 73.94 98 LYS A N 1
ATOM 779 C CA . LYS A 1 98 ? -3.780 20.357 4.230 1.00 73.94 98 LYS A CA 1
ATOM 780 C C . LYS A 1 98 ? -3.976 20.984 2.843 1.00 73.94 98 LYS A C 1
ATOM 782 O O . LYS A 1 98 ? -3.002 21.395 2.219 1.00 73.94 98 LYS A O 1
ATOM 787 N N . ASN A 1 99 ? -5.233 21.079 2.402 1.00 67.56 99 ASN A N 1
ATOM 788 C CA . ASN A 1 99 ? -5.638 21.712 1.142 1.00 67.56 99 ASN A CA 1
ATOM 789 C C . ASN A 1 99 ? -4.930 21.150 -0.106 1.00 67.56 99 ASN A C 1
ATOM 791 O O . ASN A 1 99 ? -4.598 21.902 -1.019 1.00 67.56 99 ASN A O 1
ATOM 795 N N . SER A 1 100 ? -4.670 19.841 -0.147 1.00 76.44 100 SER A N 1
ATOM 796 C CA . SER A 1 100 ? -4.011 19.208 -1.287 1.00 76.44 100 SER A CA 1
ATOM 797 C C . SER A 1 100 ? -4.875 18.110 -1.893 1.00 76.44 100 SER A C 1
ATOM 799 O O . SER A 1 100 ? -5.287 17.182 -1.198 1.00 76.44 100 SER A O 1
ATOM 801 N N . ALA A 1 101 ? -5.055 18.163 -3.216 1.00 75.75 101 ALA A N 1
ATOM 802 C CA . ALA A 1 101 ? -5.643 17.085 -4.018 1.00 75.75 101 ALA A CA 1
ATOM 803 C C . ALA A 1 101 ? -4.838 15.760 -3.946 1.00 75.75 101 ALA A C 1
ATOM 805 O O . ALA A 1 101 ? -5.263 14.730 -4.456 1.00 75.75 101 ALA A O 1
ATOM 806 N N . LEU A 1 102 ? -3.667 15.786 -3.301 1.00 79.56 102 LEU A N 1
ATOM 807 C CA . LEU A 1 102 ? -2.733 14.669 -3.209 1.00 79.56 102 LEU A CA 1
ATOM 808 C C . LEU A 1 102 ? -2.873 13.848 -1.924 1.00 79.56 102 LEU A C 1
ATOM 810 O O . LEU A 1 102 ? -2.197 12.834 -1.790 1.00 79.56 102 LEU A O 1
ATOM 814 N N . SER A 1 103 ? -3.738 14.242 -0.988 1.00 87.00 103 SER A N 1
ATOM 815 C CA . SER A 1 103 ? -3.961 13.479 0.245 1.00 87.00 103 SER A CA 1
ATOM 816 C C . SER A 1 103 ? -5.334 12.824 0.284 1.00 87.00 103 SER A C 1
ATOM 818 O O . SER A 1 103 ? -6.322 13.452 -0.118 1.00 87.00 103 SER A O 1
ATOM 820 N N . PHE A 1 104 ? -5.411 11.646 0.898 1.00 88.00 104 PHE A N 1
ATOM 821 C CA . PHE A 1 104 ? -6.645 10.881 1.060 1.00 88.00 104 PHE A CA 1
ATOM 822 C C . PHE A 1 104 ? -7.751 11.706 1.733 1.00 88.00 104 PHE A C 1
ATOM 824 O O . PHE A 1 104 ? -8.853 11.796 1.203 1.00 88.00 104 PHE A O 1
ATOM 831 N N . PHE A 1 105 ? -7.452 12.407 2.835 1.00 87.38 105 PHE A N 1
ATOM 832 C CA . PHE A 1 105 ? -8.451 13.197 3.577 1.00 87.38 105 PHE A CA 1
ATOM 833 C C . PHE A 1 105 ? -9.070 14.381 2.813 1.00 87.38 105 PHE A C 1
ATOM 835 O O . PHE A 1 105 ? -9.998 15.028 3.298 1.00 87.38 105 PHE A O 1
ATOM 842 N N . ASN A 1 106 ? -8.574 14.692 1.617 1.00 81.75 106 ASN A N 1
ATOM 843 C CA . ASN A 1 106 ? -9.180 15.694 0.747 1.00 81.75 106 ASN A CA 1
ATOM 844 C C . ASN A 1 106 ? -9.916 15.082 -0.457 1.00 81.75 106 ASN A C 1
ATOM 846 O O . ASN A 1 106 ? -10.667 15.804 -1.105 1.00 81.75 106 ASN A O 1
ATOM 850 N N . ASN A 1 107 ? -9.740 13.784 -0.740 1.00 75.50 107 ASN A N 1
ATOM 851 C CA . ASN A 1 107 ? -10.164 13.148 -1.995 1.00 75.50 107 ASN A CA 1
ATOM 852 C C . ASN A 1 107 ? -10.711 11.738 -1.765 1.00 75.50 107 ASN A C 1
ATOM 854 O O . ASN A 1 107 ? -10.317 10.788 -2.434 1.00 75.50 107 ASN A O 1
ATOM 858 N N . VAL A 1 108 ? -11.602 11.571 -0.790 1.00 69.56 108 VAL A N 1
ATOM 859 C CA . VAL A 1 108 ? -12.112 10.232 -0.491 1.00 69.56 108 VAL A CA 1
ATOM 860 C C . VAL A 1 108 ? -12.964 9.688 -1.637 1.00 69.56 108 VAL A C 1
ATOM 862 O O . VAL A 1 108 ? -13.926 10.350 -2.041 1.00 69.56 108 VAL A O 1
ATOM 865 N N . PRO A 1 109 ? -12.662 8.468 -2.131 1.00 63.31 109 PRO A N 1
ATOM 866 C CA . PRO A 1 109 ? -13.455 7.818 -3.162 1.00 63.31 109 PRO A CA 1
ATOM 867 C C . PRO A 1 109 ? -14.944 7.773 -2.809 1.00 63.31 109 PRO A C 1
ATOM 869 O O . PRO A 1 109 ? -15.335 7.260 -1.761 1.00 63.31 109 PRO A O 1
ATOM 872 N N . GLY A 1 110 ? -15.784 8.298 -3.703 1.00 59.38 110 GLY A N 1
ATOM 873 C CA . GLY A 1 110 ? -17.236 8.110 -3.656 1.00 59.38 110 GLY A CA 1
ATOM 874 C C . GLY A 1 110 ? -17.988 8.830 -2.528 1.00 59.38 110 GLY A C 1
ATOM 875 O O . GLY A 1 110 ? -19.151 8.500 -2.294 1.00 59.38 110 GLY A O 1
ATOM 876 N N . LYS A 1 111 ? -17.381 9.795 -1.816 1.00 63.53 111 LYS A N 1
ATOM 877 C CA . LYS A 1 111 ? -18.050 10.518 -0.714 1.00 63.53 111 LYS A CA 1
ATOM 878 C C . LYS A 1 111 ? -17.904 12.038 -0.828 1.00 63.53 111 LYS A C 1
ATOM 880 O O . LYS A 1 111 ? -16.827 12.599 -0.647 1.00 63.53 111 LYS A O 1
ATOM 885 N N . THR A 1 112 ? -19.022 12.723 -1.063 1.00 61.81 112 THR A N 1
ATOM 886 C CA . THR A 1 112 ? -19.121 14.191 -1.063 1.00 61.81 112 THR A CA 1
ATOM 887 C C . THR A 1 112 ? -19.185 14.751 0.363 1.00 61.81 112 THR A C 1
ATOM 889 O O . THR A 1 112 ? -19.869 14.189 1.213 1.00 61.81 112 THR A O 1
ATOM 892 N N . GLY A 1 113 ? -18.525 15.886 0.626 1.00 62.66 113 GLY A N 1
ATOM 893 C CA . GLY A 1 113 ? -18.626 16.613 1.906 1.00 62.66 113 GLY A CA 1
ATOM 894 C C . GLY A 1 113 ? -17.631 16.198 2.999 1.00 62.66 113 GLY A C 1
ATOM 895 O O . GLY A 1 113 ? -17.670 16.751 4.097 1.00 62.66 113 GLY A O 1
ATOM 896 N N . LEU A 1 114 ? -16.720 15.265 2.705 1.00 68.62 114 LEU A N 1
ATOM 897 C CA . LEU A 1 114 ? -15.672 14.830 3.640 1.00 68.62 114 LEU A CA 1
ATOM 898 C C . LEU A 1 114 ? -14.310 15.510 3.411 1.00 68.62 114 LEU A C 1
ATOM 900 O O . LEU A 1 114 ? -13.373 15.281 4.170 1.00 68.62 114 LEU A O 1
ATOM 904 N N . THR A 1 115 ? -14.198 16.385 2.409 1.00 68.44 115 THR A N 1
ATOM 905 C CA . THR A 1 115 ? -12.973 17.136 2.106 1.00 68.44 115 THR A CA 1
ATOM 906 C C . THR A 1 115 ? -12.497 17.954 3.312 1.00 68.44 115 THR A C 1
ATOM 908 O O . THR A 1 115 ? -13.256 18.726 3.899 1.00 68.44 115 THR A O 1
ATOM 911 N N . GLY A 1 116 ? -11.222 17.797 3.679 1.00 67.00 116 GLY A N 1
ATOM 912 C CA . GLY A 1 116 ? -10.585 18.539 4.770 1.00 67.00 116 GLY A CA 1
ATOM 913 C C . GLY A 1 116 ? -10.850 17.968 6.166 1.00 67.00 116 GLY A C 1
ATOM 914 O O . GLY A 1 116 ? -10.485 18.594 7.166 1.00 67.00 116 GLY A O 1
ATOM 915 N N . LYS A 1 117 ? -11.479 16.788 6.265 1.00 79.38 117 LYS A N 1
ATOM 916 C CA . LYS A 1 117 ? -11.670 16.071 7.530 1.00 79.38 117 LYS A CA 1
ATOM 917 C C . LYS A 1 117 ? -10.428 15.238 7.851 1.00 79.38 117 LYS A C 1
ATOM 919 O O . LYS A 1 117 ? -10.191 14.194 7.254 1.00 79.38 117 LYS A O 1
ATOM 924 N N . ASN A 1 118 ? -9.649 15.680 8.835 1.00 84.56 118 ASN A N 1
ATOM 925 C CA . ASN A 1 118 ? -8.296 15.162 9.093 1.00 84.56 118 ASN A CA 1
ATOM 926 C C . ASN A 1 118 ? -8.239 14.001 10.098 1.00 84.56 118 ASN A C 1
ATOM 928 O O . ASN A 1 118 ? -7.275 13.870 10.850 1.00 84.56 118 ASN A O 1
ATOM 932 N N . ASP A 1 119 ? -9.295 13.196 10.161 1.00 89.12 119 ASP A N 1
ATOM 933 C CA . ASP A 1 119 ? -9.404 12.077 11.096 1.00 89.12 119 ASP A CA 1
ATOM 934 C C . ASP A 1 119 ? -10.194 10.948 10.439 1.00 89.12 119 ASP A C 1
ATOM 936 O O . ASP A 1 119 ? -11.284 11.185 9.910 1.00 89.12 119 ASP A O 1
ATOM 940 N N . TRP A 1 120 ? -9.647 9.733 10.505 1.00 91.56 120 TRP A N 1
ATOM 941 C CA . TRP A 1 120 ? -10.238 8.512 9.960 1.00 91.56 120 TRP A CA 1
ATOM 942 C C . TRP A 1 120 ? -11.673 8.270 10.432 1.00 91.56 120 TRP A C 1
ATOM 944 O O . TRP A 1 120 ? -12.479 7.749 9.674 1.00 91.56 120 TRP A O 1
ATOM 954 N N . ARG A 1 121 ? -12.027 8.722 11.642 1.00 91.31 121 ARG A N 1
ATOM 955 C CA . ARG A 1 121 ? -13.375 8.583 12.216 1.00 91.31 121 ARG A CA 1
ATOM 956 C C . ARG A 1 121 ? -14.462 9.353 11.465 1.00 91.31 121 ARG A C 1
ATOM 958 O O . ARG A 1 121 ? -15.635 9.098 11.711 1.00 91.31 121 ARG A O 1
ATOM 965 N N . ASN A 1 122 ? -14.093 10.276 10.574 1.00 89.62 122 ASN A N 1
ATOM 966 C CA . ASN A 1 122 ? -15.043 10.974 9.705 1.00 89.62 122 ASN A CA 1
ATOM 967 C C . ASN A 1 122 ? -15.439 10.159 8.461 1.00 89.62 122 ASN A C 1
ATOM 969 O O . ASN A 1 122 ? -16.249 10.635 7.670 1.00 89.62 122 ASN A O 1
ATOM 973 N N . TYR A 1 123 ? -14.857 8.975 8.263 1.00 89.00 123 TYR A N 1
ATOM 974 C CA . TYR A 1 123 ? -15.043 8.141 7.078 1.00 89.00 123 TYR A CA 1
ATOM 975 C C . TYR A 1 123 ? -15.638 6.791 7.464 1.00 89.00 123 TYR A C 1
ATOM 977 O O . TYR A 1 123 ? -15.350 6.273 8.538 1.00 89.00 123 TYR A O 1
ATOM 985 N N . ASP A 1 124 ? -16.438 6.191 6.583 1.00 90.62 124 ASP A N 1
ATOM 986 C CA . ASP A 1 124 ? -16.989 4.856 6.825 1.00 90.62 124 ASP A CA 1
ATOM 987 C C . ASP A 1 124 ? -15.854 3.827 6.956 1.00 90.62 124 ASP A C 1
ATOM 989 O O . ASP A 1 124 ? -14.977 3.739 6.092 1.00 90.62 124 ASP A O 1
ATOM 993 N N . LYS A 1 125 ? -15.878 3.020 8.026 1.00 93.50 125 LYS A N 1
ATOM 994 C CA . LYS A 1 125 ? -14.833 2.017 8.301 1.00 93.50 125 LYS A CA 1
ATOM 995 C C . LYS A 1 125 ? -14.602 1.071 7.129 1.00 93.50 125 LYS A C 1
ATOM 997 O O . LYS A 1 125 ? -13.452 0.797 6.798 1.00 93.50 125 LYS A O 1
ATOM 1002 N N . ASP A 1 126 ? -15.679 0.626 6.487 1.00 93.00 126 ASP A N 1
ATOM 1003 C CA . ASP A 1 126 ? -15.607 -0.302 5.357 1.00 93.00 126 ASP A CA 1
ATOM 1004 C C . AS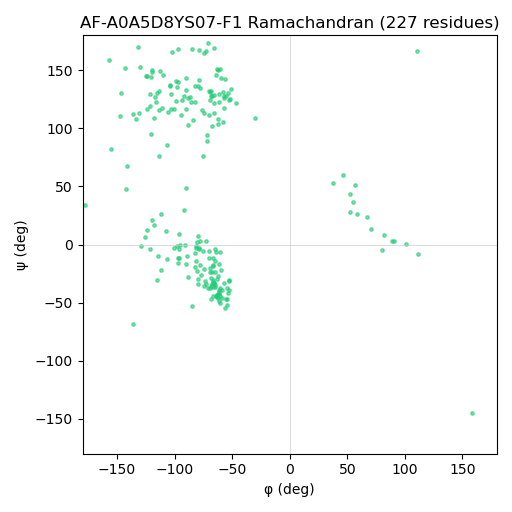P A 1 126 ? -14.954 0.338 4.127 1.00 93.00 126 ASP A C 1
ATOM 1006 O O . ASP A 1 126 ? -14.192 -0.323 3.427 1.00 93.00 126 ASP A O 1
ATOM 1010 N N . VAL A 1 127 ? -15.153 1.644 3.911 1.00 91.12 127 VAL A N 1
ATOM 1011 C CA . VAL A 1 127 ? -14.479 2.392 2.836 1.00 91.12 127 VAL A CA 1
ATOM 1012 C C . VAL A 1 127 ? -12.979 2.483 3.109 1.00 91.12 127 VAL A C 1
ATOM 1014 O O . VAL A 1 127 ? -12.173 2.232 2.213 1.00 91.12 127 VAL A O 1
ATOM 1017 N N . VAL A 1 128 ? -12.586 2.792 4.351 1.00 93.56 128 VAL A N 1
ATOM 1018 C CA . VAL A 1 128 ? -11.166 2.833 4.743 1.00 93.56 128 VAL A CA 1
ATOM 1019 C C . VAL A 1 128 ? -10.534 1.446 4.620 1.00 93.56 128 VAL A C 1
ATOM 1021 O O . VAL A 1 128 ? -9.437 1.318 4.081 1.00 93.56 128 VAL A O 1
ATOM 1024 N N . LYS A 1 129 ? -11.230 0.396 5.069 1.00 96.12 129 LYS A N 1
ATOM 1025 C CA . LYS A 1 129 ? -10.766 -0.993 4.973 1.00 96.12 129 LYS A CA 1
ATOM 1026 C C . LYS A 1 129 ? -10.545 -1.409 3.523 1.00 96.12 129 LYS A C 1
ATOM 1028 O O . LYS A 1 129 ? -9.468 -1.902 3.200 1.00 96.12 129 LYS A O 1
ATOM 1033 N N . ALA A 1 130 ? -11.526 -1.170 2.658 1.00 95.38 130 ALA A N 1
ATOM 1034 C CA . ALA A 1 130 ? -11.441 -1.517 1.247 1.00 95.38 130 ALA A CA 1
ATOM 1035 C C . ALA A 1 130 ? -10.292 -0.780 0.541 1.00 95.38 130 ALA A C 1
ATOM 1037 O O . ALA A 1 130 ? -9.555 -1.384 -0.238 1.00 95.38 130 ALA A O 1
ATOM 1038 N N . TYR A 1 131 ? -10.076 0.493 0.886 1.00 95.12 131 TYR A N 1
ATOM 1039 C CA . TYR A 1 131 ? -8.942 1.268 0.391 1.00 95.12 131 TYR A CA 1
ATOM 1040 C C . TYR A 1 131 ? -7.597 0.698 0.847 1.00 95.12 131 TYR A C 1
ATOM 1042 O O . TYR A 1 131 ? -6.693 0.518 0.037 1.00 95.12 131 TYR A O 1
ATOM 1050 N N . LEU A 1 132 ? -7.457 0.333 2.120 1.00 97.44 132 LEU A N 1
ATOM 1051 C CA . LEU A 1 132 ? -6.226 -0.286 2.615 1.00 97.44 132 LEU A CA 1
ATOM 1052 C C . LEU A 1 132 ? -5.963 -1.660 1.982 1.00 97.44 132 LEU A C 1
ATOM 1054 O O . LEU A 1 132 ? -4.811 -1.980 1.708 1.00 97.44 132 LEU A O 1
ATOM 1058 N N . GLN A 1 133 ? -7.007 -2.445 1.698 1.00 97.94 133 GLN A N 1
ATOM 1059 C CA . GLN A 1 133 ? -6.886 -3.705 0.952 1.00 97.94 133 GLN A CA 1
ATOM 1060 C C . GLN A 1 133 ? -6.454 -3.481 -0.503 1.00 97.94 133 GLN A C 1
ATOM 1062 O O . GLN A 1 133 ? -5.734 -4.307 -1.067 1.00 97.94 133 GLN A O 1
ATOM 1067 N N . TYR A 1 134 ? -6.857 -2.362 -1.107 1.00 97.00 134 TYR A N 1
ATOM 1068 C CA . TYR A 1 134 ? -6.433 -1.984 -2.454 1.00 97.00 134 TYR A CA 1
ATOM 1069 C C . TYR A 1 134 ? -4.932 -1.667 -2.510 1.00 97.00 134 TYR A C 1
ATOM 1071 O O . TYR A 1 134 ? -4.266 -1.952 -3.497 1.00 97.00 134 TYR A O 1
ATOM 1079 N N . LEU A 1 135 ? -4.361 -1.165 -1.414 1.00 97.56 135 LEU A N 1
ATOM 1080 C CA . LEU A 1 135 ? -2.927 -0.885 -1.286 1.00 97.56 135 LEU A CA 1
ATOM 1081 C C . LEU A 1 135 ? -2.058 -2.131 -1.026 1.00 97.56 135 LEU A C 1
ATOM 1083 O O . LEU A 1 135 ? -0.848 -2.008 -0.835 1.00 97.56 135 LEU A O 1
ATOM 1087 N N . ILE A 1 136 ? -2.647 -3.329 -1.003 1.00 98.56 136 ILE A N 1
ATOM 1088 C CA . ILE A 1 136 ? -1.926 -4.598 -0.875 1.00 98.56 136 ILE A CA 1
ATOM 1089 C C . ILE A 1 136 ? -2.093 -5.369 -2.183 1.00 98.56 136 ILE A C 1
ATOM 1091 O O . ILE A 1 136 ? -3.198 -5.778 -2.540 1.00 98.56 136 ILE A O 1
ATOM 1095 N N . ILE A 1 137 ? -0.986 -5.587 -2.884 1.00 98.50 137 ILE A N 1
ATOM 1096 C CA . ILE A 1 137 ? -0.939 -6.264 -4.182 1.00 98.50 137 ILE A CA 1
ATOM 1097 C C . ILE A 1 137 ? -0.570 -7.741 -3.987 1.00 98.50 137 ILE A C 1
ATOM 1099 O O . ILE A 1 137 ? 0.306 -8.075 -3.182 1.00 98.50 137 ILE A O 1
ATOM 1103 N N . GLU A 1 138 ? -1.212 -8.631 -4.746 1.00 97.75 138 GLU A N 1
ATOM 1104 C CA . GLU A 1 138 ? -0.833 -10.042 -4.861 1.00 97.75 138 GLU A CA 1
ATOM 1105 C C . GLU A 1 138 ? 0.408 -10.189 -5.764 1.00 97.75 138 GLU A C 1
ATOM 1107 O O . GLU A 1 138 ? 0.347 -9.891 -6.955 1.00 97.75 138 GLU A O 1
ATOM 1112 N N . GLY A 1 139 ? 1.529 -10.666 -5.211 1.00 97.88 139 GLY A N 1
ATOM 1113 C CA . GLY A 1 139 ? 2.816 -10.773 -5.913 1.00 97.88 139 GLY A CA 1
ATOM 1114 C C . GLY A 1 139 ? 3.875 -9.792 -5.400 1.00 97.88 139 GLY A C 1
ATOM 1115 O O . GLY A 1 139 ? 3.568 -8.863 -4.652 1.00 97.88 139 GLY A O 1
ATOM 1116 N N . GLN A 1 140 ? 5.134 -10.009 -5.783 1.00 97.88 140 GLN A N 1
ATOM 1117 C CA . GLN A 1 140 ? 6.272 -9.152 -5.432 1.00 97.88 140 GLN A CA 1
ATOM 1118 C C . GLN A 1 140 ? 6.695 -8.324 -6.647 1.00 97.88 140 GLN A C 1
ATOM 1120 O O . GLN A 1 140 ? 7.166 -8.887 -7.632 1.00 97.88 140 GLN A O 1
ATOM 1125 N N . TYR A 1 141 ? 6.532 -7.006 -6.569 1.00 97.31 141 TYR A N 1
ATOM 1126 C CA . TYR A 1 141 ? 6.813 -6.068 -7.649 1.00 97.31 141 TYR A CA 1
ATOM 1127 C C . TYR A 1 141 ? 7.808 -5.008 -7.184 1.00 97.31 141 TYR A C 1
ATOM 1129 O O . TYR A 1 141 ? 7.529 -4.227 -6.268 1.00 97.31 141 TYR A O 1
ATOM 1137 N N . ALA A 1 142 ? 8.964 -5.007 -7.833 1.00 94.19 142 ALA A N 1
ATOM 1138 C CA . ALA A 1 142 ? 10.090 -4.111 -7.615 1.00 94.19 142 ALA A CA 1
ATOM 1139 C C . ALA A 1 142 ? 10.557 -3.552 -8.968 1.00 94.19 142 ALA A C 1
ATOM 1141 O O . ALA A 1 142 ? 10.134 -4.047 -10.016 1.00 94.19 142 ALA A O 1
ATOM 1142 N N . HIS A 1 143 ? 11.443 -2.554 -8.990 1.00 90.50 143 HIS A N 1
ATOM 1143 C CA . HIS A 1 143 ? 11.931 -1.983 -10.256 1.00 90.50 143 HIS A CA 1
ATOM 1144 C C . HIS A 1 143 ? 12.481 -3.034 -11.225 1.00 90.50 143 HIS A C 1
ATOM 1146 O O . HIS A 1 143 ? 12.359 -2.875 -12.435 1.00 90.50 143 HIS A O 1
ATOM 1152 N N . GLU A 1 144 ? 13.054 -4.122 -10.711 1.00 87.88 144 GLU A N 1
ATOM 1153 C CA . GLU A 1 144 ? 13.635 -5.204 -11.515 1.00 87.88 144 GLU A CA 1
ATOM 1154 C C . GLU A 1 144 ? 12.624 -5.980 -12.377 1.00 87.88 144 GLU A C 1
ATOM 1156 O O . GLU A 1 144 ? 13.026 -6.595 -13.366 1.00 87.88 144 GLU A O 1
ATOM 1161 N N . ASN A 1 145 ? 11.337 -5.981 -12.012 1.00 93.56 145 ASN A N 1
ATOM 1162 C CA . ASN A 1 145 ? 10.304 -6.769 -12.691 1.00 93.56 145 ASN A CA 1
ATOM 1163 C C . ASN A 1 145 ? 9.057 -5.969 -13.102 1.00 93.56 145 ASN A C 1
ATOM 1165 O O . ASN A 1 145 ? 8.162 -6.528 -13.740 1.00 93.56 145 ASN A O 1
ATOM 1169 N N . ILE A 1 146 ? 9.005 -4.674 -12.787 1.00 93.88 146 ILE A N 1
ATOM 1170 C CA . ILE A 1 146 ? 7.992 -3.761 -13.313 1.00 93.88 146 ILE A CA 1
ATOM 1171 C C . ILE A 1 146 ? 8.481 -3.233 -14.675 1.00 93.88 146 ILE A C 1
ATOM 1173 O O . ILE A 1 146 ? 9.562 -2.648 -14.752 1.00 93.88 146 ILE A O 1
ATOM 1177 N N . PRO A 1 147 ? 7.717 -3.417 -15.767 1.00 91.25 147 PRO A N 1
ATOM 1178 C CA . PRO A 1 147 ? 8.109 -2.923 -17.080 1.00 91.25 147 PRO A CA 1
ATOM 1179 C C . PRO A 1 147 ? 7.927 -1.404 -17.196 1.00 91.25 147 PRO A C 1
ATOM 1181 O O . PRO A 1 147 ? 7.217 -0.776 -16.413 1.00 91.25 147 PRO A O 1
ATOM 1184 N N . ILE A 1 148 ? 8.539 -0.805 -18.221 1.00 85.88 148 ILE A N 1
ATOM 1185 C CA . ILE A 1 148 ? 8.293 0.604 -18.585 1.00 85.88 148 ILE A CA 1
ATOM 1186 C C . ILE A 1 148 ? 6.881 0.823 -19.151 1.00 85.88 148 ILE A C 1
ATOM 1188 O O . ILE A 1 148 ? 6.335 1.925 -19.100 1.00 85.88 148 ILE A O 1
ATOM 1192 N N . THR A 1 149 ? 6.287 -0.248 -19.678 1.00 87.12 149 THR A N 1
ATOM 1193 C CA . THR A 1 149 ? 4.905 -0.289 -20.146 1.00 87.12 149 THR A CA 1
ATOM 1194 C C . THR A 1 149 ? 3.950 -0.583 -19.000 1.00 87.12 149 THR A C 1
ATOM 1196 O O . THR A 1 149 ? 4.342 -1.008 -17.917 1.00 87.12 149 THR A O 1
ATOM 1199 N N . ARG A 1 150 ? 2.662 -0.410 -19.274 1.00 88.44 150 ARG A N 1
ATOM 1200 C CA . ARG A 1 150 ? 1.566 -0.758 -18.378 1.00 88.44 150 ARG A CA 1
ATOM 1201 C C . ARG A 1 150 ? 1.656 -2.223 -17.892 1.00 88.44 150 ARG A C 1
ATOM 1203 O O . ARG A 1 150 ? 1.664 -3.137 -18.714 1.00 88.44 150 ARG A O 1
ATOM 1210 N N . LEU A 1 151 ? 1.668 -2.445 -16.574 1.00 92.75 151 LEU A N 1
ATOM 1211 C CA . LEU A 1 151 ? 1.495 -3.753 -15.927 1.00 92.75 151 LEU A CA 1
ATOM 1212 C C . LEU A 1 151 ? 0.2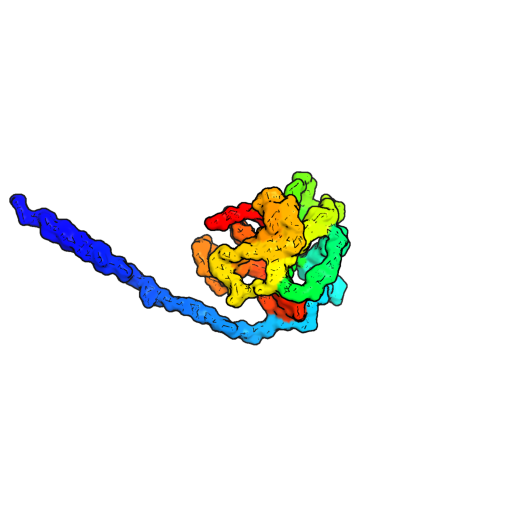96 -3.723 -14.975 1.00 92.75 151 LEU A C 1
ATOM 1214 O O . LEU A 1 151 ? 0.290 -2.992 -13.988 1.00 92.75 151 LEU A O 1
ATOM 1218 N N . ASP A 1 152 ? -0.692 -4.566 -15.241 1.00 94.19 152 ASP A N 1
ATOM 1219 C CA . ASP A 1 152 ? -1.887 -4.687 -14.411 1.00 94.19 152 ASP A CA 1
ATOM 1220 C C . ASP A 1 152 ? -1.719 -5.797 -13.374 1.00 94.19 152 ASP A C 1
ATOM 1222 O O . ASP A 1 152 ? -1.438 -6.949 -13.707 1.00 94.19 152 ASP A O 1
ATOM 1226 N N . VAL A 1 153 ? -1.897 -5.444 -12.102 1.00 95.69 153 VAL A N 1
ATOM 1227 C CA . VAL A 1 153 ? -1.704 -6.339 -10.960 1.00 95.69 153 VAL A CA 1
ATOM 1228 C C . VAL A 1 153 ? -2.956 -6.396 -10.098 1.00 95.69 153 VAL A C 1
ATOM 1230 O O . VAL A 1 153 ? -3.677 -5.415 -9.916 1.00 95.69 153 VAL A O 1
ATOM 1233 N N . LYS A 1 154 ? -3.230 -7.570 -9.538 1.00 96.38 154 LYS A N 1
ATOM 1234 C CA . LYS A 1 154 ? -4.400 -7.780 -8.689 1.00 96.38 154 LYS A CA 1
ATOM 1235 C C . LYS A 1 154 ? -4.130 -7.311 -7.259 1.00 96.38 154 LYS A C 1
ATOM 1237 O O . LYS A 1 154 ? -3.084 -7.618 -6.687 1.00 96.38 154 LYS A O 1
ATOM 1242 N N . THR A 1 155 ? -5.089 -6.607 -6.663 1.00 97.44 155 THR A N 1
ATOM 1243 C CA . THR A 1 155 ? -5.043 -6.221 -5.244 1.00 97.44 155 THR A CA 1
ATOM 1244 C C . THR A 1 155 ? -5.844 -7.191 -4.376 1.00 97.44 155 THR A C 1
ATOM 1246 O O . THR A 1 155 ? -6.616 -8.010 -4.876 1.00 97.44 155 THR A O 1
ATOM 1249 N N . THR A 1 156 ? -5.689 -7.099 -3.056 1.00 97.62 156 THR A N 1
ATOM 1250 C CA . THR A 1 156 ? -6.511 -7.874 -2.107 1.00 97.62 156 THR A CA 1
ATOM 1251 C C . THR A 1 156 ? -7.906 -7.284 -1.882 1.00 97.62 156 THR A C 1
ATOM 1253 O O . THR A 1 156 ? -8.714 -7.870 -1.158 1.00 97.62 156 THR A O 1
ATOM 1256 N N . CYS A 1 157 ? -8.204 -6.123 -2.474 1.00 96.00 157 CYS A N 1
ATOM 1257 C CA . CYS A 1 157 ? -9.523 -5.514 -2.391 1.00 96.00 157 CYS A CA 1
ATOM 1258 C C . CYS A 1 157 ? -10.545 -6.360 -3.171 1.00 96.00 157 CYS A C 1
ATOM 1260 O O . CYS A 1 157 ? -10.278 -6.715 -4.322 1.00 96.00 157 CYS A O 1
ATOM 1262 N N . PRO A 1 158 ? -11.719 -6.683 -2.597 1.00 94.12 158 PRO A N 1
ATOM 1263 C CA . PRO A 1 158 ? -12.748 -7.433 -3.311 1.00 94.12 158 PRO A CA 1
ATOM 1264 C C . PRO A 1 158 ? -13.157 -6.758 -4.625 1.00 94.12 158 PRO A C 1
ATOM 1266 O O . PRO A 1 158 ? -13.269 -5.531 -4.697 1.00 94.12 158 PRO A O 1
ATOM 1269 N N . ALA A 1 159 ? -13.415 -7.559 -5.657 1.00 92.69 159 ALA A N 1
ATOM 1270 C CA . ALA A 1 159 ? -13.989 -7.073 -6.909 1.00 92.69 159 ALA A CA 1
ATOM 1271 C C . ALA A 1 159 ? -15.376 -6.442 -6.668 1.00 92.69 159 ALA A C 1
ATOM 1273 O O . ALA A 1 159 ? -16.093 -6.813 -5.739 1.00 92.69 159 ALA A O 1
ATOM 1274 N N . GLY A 1 160 ? -15.748 -5.472 -7.499 1.00 90.50 160 GLY A N 1
ATOM 1275 C CA . GLY A 1 160 ? -16.996 -4.713 -7.406 1.00 90.50 160 GLY A CA 1
ATOM 1276 C C . GLY A 1 160 ? -16.981 -3.577 -6.379 1.00 90.50 160 GLY A C 1
ATOM 1277 O O . GLY A 1 160 ? -17.943 -2.817 -6.319 1.00 90.50 160 GLY A O 1
ATOM 1278 N N . THR A 1 161 ? -15.903 -3.421 -5.602 1.00 91.56 161 THR A N 1
ATOM 1279 C CA . THR A 1 161 ? -15.765 -2.335 -4.613 1.00 91.56 161 THR A CA 1
ATOM 1280 C C . THR A 1 161 ? -15.754 -0.955 -5.274 1.00 91.56 161 THR A C 1
ATOM 1282 O O . THR A 1 161 ? -16.396 -0.024 -4.786 1.00 91.56 161 THR A O 1
ATOM 1285 N N . TYR A 1 162 ? -15.015 -0.813 -6.377 1.00 88.50 162 TYR A N 1
ATOM 1286 C CA . TYR A 1 162 ? -14.809 0.459 -7.066 1.00 88.50 162 TYR A CA 1
ATOM 1287 C C . TYR A 1 162 ? -15.522 0.450 -8.424 1.00 88.50 162 TYR A C 1
ATOM 1289 O O . TYR A 1 162 ? -15.167 -0.363 -9.276 1.00 88.50 162 TYR A O 1
ATOM 1297 N N . PRO A 1 163 ? -16.511 1.334 -8.668 1.00 86.44 163 PRO A N 1
ATOM 1298 C CA . PRO A 1 163 ? -17.289 1.316 -9.909 1.00 86.44 163 PRO A CA 1
ATOM 1299 C C . PRO A 1 163 ? -16.447 1.496 -11.177 1.00 86.44 163 PRO A C 1
ATOM 1301 O O . PRO A 1 163 ? -16.691 0.816 -12.170 1.00 86.44 163 PRO A O 1
ATOM 1304 N N . SER A 1 164 ? -15.439 2.374 -11.136 1.00 86.00 164 SER A N 1
ATOM 1305 C CA . SER A 1 164 ? -14.546 2.627 -12.279 1.00 86.00 164 SER A CA 1
ATOM 1306 C C . SER A 1 164 ? -13.411 1.603 -12.396 1.00 86.00 164 SER A C 1
ATOM 1308 O O . SER A 1 164 ? -12.674 1.613 -13.375 1.00 86.00 164 SER A O 1
ATOM 1310 N N . ASN A 1 165 ? -13.267 0.719 -11.406 1.00 89.12 165 ASN A N 1
ATOM 1311 C CA . ASN A 1 165 ? -12.263 -0.339 -11.356 1.00 89.12 165 ASN A CA 1
ATOM 1312 C C . ASN A 1 165 ? -12.880 -1.612 -10.746 1.00 89.12 165 ASN A C 1
ATOM 1314 O O . ASN A 1 165 ? -12.536 -2.016 -9.630 1.00 89.12 165 ASN A O 1
ATOM 1318 N N . PRO A 1 166 ? -13.831 -2.250 -11.454 1.00 90.81 166 PRO A N 1
ATOM 1319 C CA . PRO A 1 166 ? -14.640 -3.335 -10.901 1.00 90.81 166 PRO A CA 1
ATOM 1320 C C . PRO A 1 166 ? -13.824 -4.591 -10.585 1.00 90.81 166 PRO A C 1
ATOM 1322 O O . PRO A 1 166 ? -14.272 -5.429 -9.811 1.00 90.81 166 PRO A O 1
ATOM 1325 N N . ASN A 1 167 ? -12.622 -4.726 -11.141 1.00 92.06 167 ASN A N 1
ATOM 1326 C CA . ASN A 1 167 ? -11.742 -5.863 -10.885 1.00 92.06 167 ASN A CA 1
ATOM 1327 C C . ASN A 1 167 ? -10.718 -5.588 -9.772 1.00 92.06 167 ASN A C 1
ATOM 1329 O O . ASN A 1 167 ? -9.928 -6.476 -9.459 1.00 92.06 167 ASN A O 1
ATOM 1333 N N . SER A 1 168 ? -10.723 -4.385 -9.179 1.00 92.81 168 SER A N 1
ATOM 1334 C CA . SER A 1 168 ? -9.768 -3.965 -8.145 1.00 92.81 168 SER A CA 1
ATOM 1335 C C . SER A 1 168 ? -8.309 -4.178 -8.575 1.00 92.81 168 SER A C 1
ATOM 1337 O O . SER A 1 168 ? -7.478 -4.678 -7.811 1.00 92.81 168 SER A O 1
ATOM 1339 N N . ILE A 1 169 ? -8.014 -3.822 -9.827 1.00 93.62 169 ILE A N 1
ATOM 1340 C CA . ILE A 1 169 ? -6.693 -3.938 -10.451 1.00 93.62 169 ILE A CA 1
ATOM 1341 C C . ILE A 1 169 ? -5.919 -2.646 -10.210 1.00 93.62 169 ILE A C 1
ATOM 1343 O O . ILE A 1 169 ? -6.446 -1.560 -10.432 1.00 93.62 169 ILE A O 1
ATOM 1347 N N . MET A 1 170 ? -4.666 -2.763 -9.791 1.00 93.69 170 MET A N 1
ATOM 1348 C CA . MET A 1 170 ? -3.733 -1.645 -9.743 1.00 93.69 170 MET A CA 1
ATOM 1349 C C . MET A 1 170 ? -2.835 -1.690 -10.970 1.00 93.69 170 MET A C 1
ATOM 1351 O O . MET A 1 170 ? -2.407 -2.761 -11.391 1.00 93.69 170 MET A O 1
ATOM 1355 N N . ASN A 1 171 ? -2.542 -0.530 -11.541 1.00 92.38 171 ASN A N 1
ATOM 1356 C CA . ASN A 1 171 ? -1.581 -0.425 -12.618 1.00 92.38 171 ASN A CA 1
ATOM 1357 C C . ASN A 1 171 ? -0.212 0.019 -12.090 1.00 92.38 171 ASN A C 1
ATOM 1359 O O . ASN A 1 171 ? -0.146 0.958 -11.300 1.00 92.38 171 ASN A O 1
ATOM 1363 N N . LEU A 1 172 ? 0.855 -0.630 -12.553 1.00 92.56 172 LEU A N 1
A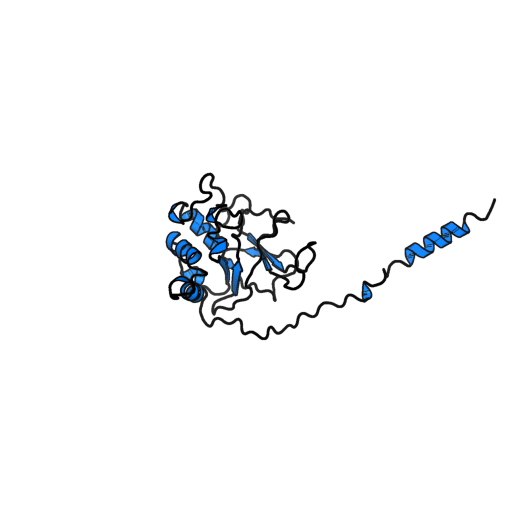TOM 1364 C CA . LEU A 1 172 ? 2.247 -0.295 -12.276 1.00 92.56 172 LEU A CA 1
ATOM 1365 C C . LEU A 1 172 ? 3.001 -0.078 -13.589 1.00 92.56 172 LEU A C 1
ATOM 1367 O O . LEU A 1 172 ? 2.776 -0.797 -14.561 1.00 92.56 172 LEU A O 1
ATOM 1371 N N . ARG A 1 173 ? 3.948 0.857 -13.597 1.00 89.81 173 ARG A N 1
ATOM 1372 C CA . ARG A 1 173 ? 5.002 0.929 -14.618 1.00 89.81 173 ARG A CA 1
ATOM 1373 C C . ARG A 1 173 ? 6.210 1.694 -14.105 1.00 89.81 173 ARG A C 1
ATOM 1375 O O . ARG A 1 173 ? 6.085 2.512 -13.197 1.00 89.81 173 ARG A O 1
ATOM 1382 N N . VAL A 1 174 ? 7.364 1.481 -14.716 1.00 88.69 174 VAL A N 1
ATOM 1383 C CA . VAL A 1 174 ? 8.551 2.310 -14.507 1.00 88.69 174 VAL A CA 1
ATOM 1384 C C . VAL A 1 174 ? 8.492 3.502 -15.456 1.00 88.69 174 VAL A C 1
ATOM 1386 O O . VAL A 1 174 ? 8.311 3.357 -16.664 1.00 88.69 174 VAL A O 1
ATOM 1389 N N . TYR A 1 175 ? 8.632 4.706 -14.914 1.00 82.44 175 TYR A N 1
ATOM 1390 C CA . TYR A 1 175 ? 8.771 5.903 -15.725 1.00 82.44 175 TYR A CA 1
ATOM 1391 C C . TYR A 1 175 ? 10.130 5.911 -16.429 1.00 82.44 175 TYR A C 1
ATOM 1393 O O . TYR A 1 175 ? 11.154 5.710 -15.789 1.00 82.44 175 TYR A O 1
ATOM 1401 N N . ASN A 1 176 ? 10.154 6.191 -17.729 1.00 76.12 176 ASN A N 1
ATOM 1402 C CA . ASN A 1 176 ? 11.361 6.147 -18.561 1.00 76.12 176 ASN A CA 1
ATOM 1403 C C . ASN A 1 176 ? 11.741 7.513 -19.172 1.00 76.12 176 ASN A C 1
ATOM 1405 O O . ASN A 1 176 ? 12.524 7.567 -20.115 1.00 76.12 176 ASN A O 1
ATOM 1409 N N . GLY A 1 177 ? 11.203 8.624 -18.654 1.00 66.25 177 GLY A N 1
ATOM 1410 C CA . GLY A 1 177 ? 11.602 9.970 -19.090 1.00 66.25 177 GLY A CA 1
ATOM 1411 C C . GLY A 1 177 ? 10.795 10.577 -20.245 1.00 66.25 177 GLY A C 1
ATOM 1412 O O . GLY A 1 177 ? 11.109 11.694 -20.652 1.00 66.25 177 GLY A O 1
ATOM 1413 N N . GLU A 1 178 ? 9.753 9.905 -20.740 1.00 62.16 178 GLU A N 1
ATOM 1414 C CA . GLU A 1 178 ? 8.962 10.353 -21.903 1.00 62.16 178 GLU A CA 1
ATOM 1415 C C . GLU A 1 178 ? 8.067 11.594 -21.663 1.00 62.16 178 GLU A C 1
ATOM 1417 O O . GLU A 1 178 ? 7.576 12.188 -22.622 1.00 62.16 178 GLU A O 1
ATOM 1422 N N . TYR A 1 179 ? 7.871 12.047 -20.418 1.00 54.91 179 TYR A N 1
ATOM 1423 C CA . TYR A 1 179 ? 7.074 13.240 -20.102 1.00 54.91 179 TYR A CA 1
ATOM 1424 C C . TYR A 1 179 ? 7.917 14.534 -20.125 1.00 54.91 179 TYR A C 1
ATOM 1426 O O . TYR A 1 179 ? 8.918 14.649 -19.402 1.00 54.91 179 TYR A O 1
ATOM 1434 N N . PRO A 1 180 ? 7.509 15.561 -20.896 1.00 47.66 180 PRO A N 1
ATOM 1435 C CA . PRO A 1 180 ? 8.219 16.833 -20.952 1.00 47.66 180 PRO A CA 1
ATOM 1436 C C . PRO A 1 180 ? 8.146 17.571 -19.603 1.00 47.66 180 PRO A C 1
ATOM 1438 O O . PRO A 1 180 ? 7.068 17.893 -19.110 1.00 47.66 180 PRO A O 1
ATOM 1441 N N . GLY A 1 181 ? 9.310 17.864 -19.011 1.00 50.69 181 GLY A N 1
ATOM 1442 C CA . GLY A 1 181 ? 9.438 18.675 -17.789 1.00 50.69 181 GLY A CA 1
ATOM 1443 C C . GLY A 1 181 ? 9.654 17.907 -16.477 1.00 50.69 181 GLY A C 1
ATOM 1444 O O . GLY A 1 181 ? 9.789 18.545 -15.435 1.00 50.69 181 GLY A O 1
ATOM 1445 N N . ALA A 1 182 ? 9.724 16.572 -16.500 1.00 52.19 182 ALA A N 1
ATOM 1446 C CA . ALA A 1 182 ? 10.142 15.777 -15.343 1.00 52.19 182 ALA A CA 1
ATOM 1447 C C . ALA A 1 182 ? 11.667 15.564 -15.347 1.00 52.19 182 ALA A C 1
ATOM 1449 O O . ALA A 1 182 ? 12.260 15.359 -16.405 1.00 52.19 182 ALA A O 1
ATOM 1450 N N . ASN A 1 183 ? 12.309 15.571 -14.173 1.00 48.44 183 ASN A N 1
ATOM 1451 C CA . ASN A 1 183 ? 13.711 15.166 -14.048 1.00 48.44 183 ASN A CA 1
ATOM 1452 C C . ASN A 1 183 ? 13.831 13.687 -14.458 1.00 48.44 183 ASN A C 1
ATOM 1454 O O . ASN A 1 183 ? 13.366 12.797 -13.754 1.00 48.44 183 ASN A O 1
ATOM 1458 N N . GLN A 1 184 ? 14.430 13.437 -15.622 1.00 53.75 184 GLN A N 1
ATOM 1459 C CA . GLN A 1 184 ? 14.471 12.137 -16.309 1.00 53.75 184 GLN A CA 1
ATOM 1460 C C . GLN A 1 184 ? 15.392 11.091 -15.646 1.00 53.75 184 GLN A C 1
ATOM 1462 O O . GLN A 1 184 ? 15.578 10.013 -16.199 1.00 53.75 184 GLN A O 1
ATOM 1467 N N . GLN A 1 185 ? 16.012 11.398 -14.502 1.00 53.78 185 GLN A N 1
ATOM 1468 C CA . GLN A 1 185 ? 17.125 10.603 -13.969 1.00 53.78 185 GLN A CA 1
ATOM 1469 C C . GLN A 1 185 ? 16.705 9.441 -13.058 1.00 53.78 185 GLN A C 1
ATOM 1471 O O . GLN A 1 185 ? 17.397 8.426 -13.042 1.00 53.78 185 GLN A O 1
ATOM 1476 N N . ASP A 1 186 ? 15.563 9.530 -12.369 1.00 66.31 186 ASP A N 1
ATOM 1477 C CA . ASP A 1 186 ? 15.292 8.631 -11.232 1.00 66.31 186 ASP A CA 1
ATOM 1478 C C . ASP A 1 186 ? 14.366 7.448 -11.562 1.00 66.31 186 ASP A C 1
ATOM 1480 O O . ASP A 1 186 ? 14.107 6.609 -10.706 1.00 66.31 186 ASP A O 1
ATOM 1484 N N . SER A 1 187 ? 13.855 7.381 -12.798 1.00 80.25 187 SER A N 1
ATOM 1485 C CA . SER A 1 187 ? 12.965 6.322 -13.307 1.00 80.25 187 SER A CA 1
ATOM 1486 C C . SER A 1 187 ? 11.928 5.802 -12.288 1.00 80.25 187 SER A C 1
ATOM 1488 O O . SER A 1 187 ? 11.883 4.602 -12.030 1.00 80.25 187 SER A O 1
ATOM 1490 N N . PRO A 1 188 ? 11.115 6.657 -11.633 1.00 86.25 188 PRO A N 1
ATOM 1491 C CA . PRO A 1 188 ? 10.240 6.230 -10.540 1.00 86.25 188 PRO A CA 1
ATOM 1492 C C . PRO A 1 188 ? 9.183 5.216 -10.992 1.00 86.25 188 PRO A C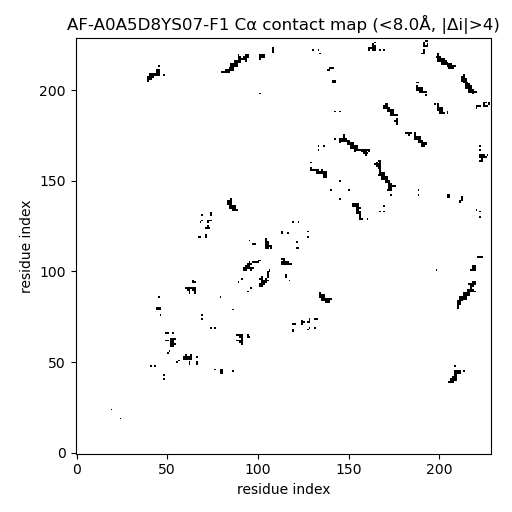 1
ATOM 1494 O O . PRO A 1 188 ? 8.703 5.265 -12.125 1.00 86.25 188 PRO A O 1
ATOM 1497 N N . ILE A 1 189 ? 8.750 4.344 -10.077 1.00 89.81 189 ILE A N 1
ATOM 1498 C CA . ILE A 1 189 ? 7.533 3.551 -10.286 1.00 89.81 189 ILE A CA 1
ATOM 1499 C C . ILE A 1 189 ? 6.327 4.495 -10.223 1.00 89.81 189 ILE A C 1
ATOM 1501 O O . ILE A 1 189 ? 6.190 5.297 -9.293 1.00 89.81 189 ILE A O 1
ATOM 1505 N N . ILE A 1 190 ? 5.449 4.380 -11.213 1.00 88.50 190 ILE A N 1
ATOM 1506 C CA . ILE A 1 190 ? 4.158 5.058 -11.285 1.00 88.50 190 ILE A CA 1
ATOM 1507 C C . ILE A 1 190 ? 3.067 4.046 -10.964 1.00 88.50 190 ILE A C 1
ATOM 1509 O O . ILE A 1 190 ? 3.082 2.921 -11.467 1.00 88.50 190 ILE A O 1
ATOM 1513 N N . ILE A 1 191 ? 2.113 4.473 -10.141 1.00 90.50 191 ILE A N 1
ATOM 1514 C CA . ILE A 1 191 ? 0.934 3.691 -9.778 1.00 90.50 191 ILE A CA 1
ATOM 1515 C C . ILE A 1 191 ? -0.310 4.371 -10.341 1.00 90.50 191 ILE A C 1
ATOM 1517 O O . ILE A 1 191 ? -0.490 5.566 -10.123 1.00 90.50 191 ILE A O 1
ATOM 1521 N N . ASN A 1 192 ? -1.198 3.619 -10.996 1.00 88.62 192 ASN A N 1
ATOM 1522 C CA . ASN A 1 192 ? -2.477 4.129 -11.506 1.00 88.62 192 ASN A CA 1
ATOM 1523 C C . ASN A 1 192 ? -2.301 5.458 -12.250 1.00 88.62 192 ASN A C 1
ATOM 1525 O O . ASN A 1 192 ? -2.801 6.502 -11.815 1.00 88.62 192 ASN A O 1
ATOM 1529 N N . GLU A 1 193 ? -1.497 5.436 -13.312 1.00 76.75 193 GLU A N 1
ATOM 1530 C CA . GLU A 1 193 ? -1.181 6.652 -14.043 1.00 76.75 193 GLU A CA 1
ATOM 1531 C C . GLU A 1 193 ? -2.451 7.371 -14.506 1.00 76.75 193 GLU A C 1
ATOM 1533 O O . GLU A 1 193 ? -3.309 6.805 -15.178 1.00 76.75 193 GLU A O 1
ATOM 1538 N N . ASN A 1 194 ? -2.522 8.659 -14.182 1.00 65.69 194 ASN A N 1
ATOM 1539 C CA . ASN A 1 194 ? -3.462 9.584 -14.779 1.00 65.69 194 ASN A CA 1
ATOM 1540 C C . ASN A 1 194 ? -2.655 10.664 -15.504 1.00 65.69 194 ASN A C 1
ATOM 1542 O O . ASN A 1 194 ? -2.028 11.508 -14.861 1.00 65.69 194 ASN A O 1
ATOM 1546 N N . LEU A 1 195 ? -2.680 10.650 -16.839 1.00 53.47 195 LEU A N 1
ATOM 1547 C CA . LEU A 1 195 ? -1.937 11.602 -17.675 1.00 53.47 195 LEU A CA 1
ATOM 1548 C C . LEU A 1 195 ? -2.333 13.068 -17.416 1.00 53.47 195 LEU A C 1
ATOM 1550 O O . LEU A 1 195 ? -1.540 13.968 -17.675 1.00 53.47 195 LEU A O 1
ATOM 1554 N N . ALA A 1 196 ? -3.527 13.325 -16.868 1.00 49.19 196 ALA A N 1
ATOM 1555 C CA . ALA A 1 196 ? -3.958 14.674 -16.502 1.00 49.19 196 ALA A CA 1
ATOM 1556 C C . ALA A 1 196 ? -3.341 15.179 -15.180 1.00 49.19 196 ALA A C 1
ATOM 1558 O O . ALA A 1 196 ? -3.365 16.382 -14.915 1.00 49.19 196 ALA A O 1
ATOM 1559 N N . ALA A 1 197 ? -2.800 14.287 -14.341 1.00 51.75 197 ALA A N 1
ATOM 1560 C CA . ALA A 1 197 ? -2.170 14.620 -13.065 1.00 51.75 197 ALA A CA 1
ATOM 1561 C C . ALA A 1 197 ? -1.149 13.533 -12.653 1.00 51.75 197 ALA A C 1
ATOM 1563 O O . ALA A 1 197 ? -1.474 12.665 -11.838 1.00 51.75 197 ALA A O 1
ATOM 1564 N N . PRO A 1 198 ? 0.093 13.571 -13.173 1.00 54.34 198 PRO A N 1
ATOM 1565 C CA . PRO A 1 198 ? 1.119 12.565 -12.898 1.00 54.34 198 PRO A CA 1
ATOM 1566 C C . PRO A 1 198 ? 1.693 12.763 -11.489 1.00 54.34 198 PRO A C 1
ATOM 1568 O O . PRO A 1 198 ? 2.755 13.350 -11.308 1.00 54.34 198 PRO A O 1
ATOM 1571 N N . THR A 1 199 ? 0.954 12.361 -10.456 1.00 61.78 199 THR A N 1
ATOM 1572 C CA . THR A 1 199 ? 1.332 12.624 -9.056 1.00 61.78 199 THR A CA 1
ATOM 1573 C C . THR A 1 199 ? 1.488 11.362 -8.213 1.00 61.78 199 THR A C 1
ATOM 1575 O O . THR A 1 199 ? 1.964 11.450 -7.081 1.00 61.78 199 THR A O 1
ATOM 1578 N N . ASN A 1 200 ? 1.205 10.185 -8.774 1.00 73.19 200 ASN A N 1
ATOM 1579 C CA . ASN A 1 200 ? 1.281 8.892 -8.089 1.00 73.19 200 ASN A CA 1
ATOM 1580 C C . ASN A 1 200 ? 2.666 8.235 -8.213 1.00 73.19 200 ASN A C 1
ATOM 1582 O O . ASN A 1 200 ? 2.789 7.062 -8.570 1.00 73.19 200 ASN A O 1
ATOM 1586 N N . PHE A 1 201 ? 3.718 9.006 -7.941 1.00 84.06 201 PHE A N 1
ATOM 1587 C CA . PHE A 1 201 ? 5.078 8.480 -7.904 1.00 84.06 201 PHE A CA 1
ATOM 1588 C C . PHE A 1 201 ? 5.353 7.767 -6.582 1.00 84.06 201 PHE A C 1
ATOM 1590 O O . PHE A 1 201 ? 5.065 8.287 -5.494 1.00 84.06 201 PHE A O 1
ATOM 1597 N N . VAL A 1 202 ? 5.990 6.607 -6.685 1.00 89.69 202 VAL A N 1
ATOM 1598 C CA . VAL A 1 202 ? 6.688 5.988 -5.563 1.00 89.69 202 VAL A CA 1
ATOM 1599 C C . VAL A 1 202 ? 7.918 6.837 -5.239 1.00 89.69 202 VAL A C 1
ATOM 1601 O O . VAL A 1 202 ? 8.746 7.106 -6.103 1.00 89.69 202 VAL A O 1
ATOM 1604 N N . ILE A 1 203 ? 8.019 7.287 -3.988 1.00 89.56 203 ILE A N 1
ATOM 1605 C CA . ILE A 1 203 ? 9.110 8.147 -3.494 1.00 89.56 203 ILE A CA 1
ATOM 1606 C C . ILE A 1 203 ? 10.219 7.366 -2.785 1.00 89.56 203 ILE A C 1
ATOM 1608 O O . ILE A 1 203 ? 11.293 7.897 -2.518 1.00 89.56 203 ILE A O 1
ATOM 1612 N N . THR A 1 204 ? 9.948 6.121 -2.412 1.00 91.56 204 THR A N 1
ATOM 1613 C CA . THR A 1 204 ? 10.945 5.184 -1.897 1.00 91.56 204 THR A CA 1
ATOM 1614 C C . THR A 1 204 ? 10.510 3.812 -2.356 1.00 91.56 204 THR A C 1
ATOM 1616 O O . THR A 1 204 ? 9.461 3.332 -1.918 1.00 91.56 204 THR A O 1
ATOM 1619 N N . SER A 1 205 ? 11.270 3.236 -3.277 1.00 91.75 205 SER A N 1
ATOM 1620 C CA . SER A 1 205 ? 10.956 1.949 -3.869 1.00 91.75 205 SER A CA 1
ATOM 1621 C C . SER A 1 205 ? 11.787 0.819 -3.285 1.00 91.75 205 SER A C 1
ATOM 1623 O O . SER A 1 205 ? 12.777 1.046 -2.590 1.00 91.75 205 SER A O 1
ATOM 1625 N N . ASP A 1 206 ? 11.337 -0.400 -3.563 1.00 93.69 206 ASP A N 1
ATOM 1626 C CA . ASP A 1 206 ? 12.114 -1.634 -3.435 1.00 93.69 206 ASP A CA 1
ATOM 1627 C C . ASP A 1 206 ? 12.659 -1.926 -2.036 1.00 93.69 206 ASP A C 1
ATOM 1629 O O . ASP A 1 206 ? 13.630 -2.663 -1.869 1.00 93.69 206 ASP A O 1
ATOM 1633 N N . LEU A 1 207 ? 11.990 -1.413 -1.003 1.00 96.19 207 LEU A N 1
ATOM 1634 C CA . LEU A 1 207 ? 12.278 -1.806 0.367 1.00 96.19 207 LEU A CA 1
ATOM 1635 C C . LEU A 1 207 ? 11.913 -3.286 0.535 1.00 96.19 207 LEU A C 1
ATOM 1637 O O . LEU A 1 207 ? 10.793 -3.688 0.208 1.00 96.19 207 LEU A O 1
ATOM 1641 N N . ARG A 1 208 ? 12.840 -4.093 1.060 1.00 96.31 208 ARG A N 1
ATOM 1642 C CA . ARG A 1 208 ? 12.703 -5.555 1.152 1.00 96.31 208 ARG A CA 1
ATOM 1643 C C . ARG A 1 208 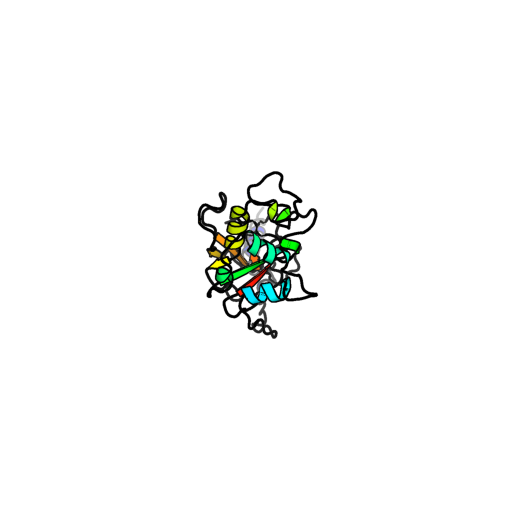? 12.437 -5.996 2.595 1.00 96.31 208 ARG A C 1
ATOM 1645 O O . ARG A 1 208 ? 13.379 -6.296 3.336 1.00 96.31 208 ARG A O 1
ATOM 1652 N N . PRO A 1 209 ? 11.172 -6.010 3.060 1.00 98.00 209 PRO A N 1
ATOM 1653 C CA . PRO A 1 209 ? 10.817 -6.721 4.281 1.00 98.00 209 PRO A CA 1
ATOM 1654 C C . PRO A 1 209 ? 10.994 -8.236 4.103 1.00 98.00 209 PRO A C 1
ATOM 1656 O O . PRO A 1 209 ? 11.130 -8.744 2.995 1.00 98.00 209 PRO A O 1
ATOM 1659 N N . THR A 1 210 ? 10.920 -8.988 5.199 1.00 97.88 210 THR A N 1
ATOM 1660 C CA . THR A 1 210 ? 11.065 -10.456 5.173 1.00 97.88 210 THR A CA 1
ATOM 1661 C C . THR A 1 210 ? 9.932 -11.189 4.446 1.00 97.88 210 THR A C 1
ATOM 1663 O O . THR A 1 210 ? 10.060 -12.379 4.185 1.00 97.88 210 THR A O 1
ATOM 1666 N N . ASN A 1 211 ? 8.829 -10.507 4.122 1.00 98.00 211 ASN A N 1
ATOM 1667 C CA . ASN A 1 211 ? 7.613 -11.106 3.568 1.00 98.00 211 ASN A CA 1
ATOM 1668 C C . ASN A 1 211 ? 7.154 -10.507 2.222 1.00 98.00 211 ASN A C 1
ATOM 1670 O O . ASN A 1 211 ? 6.032 -10.769 1.789 1.00 98.00 211 ASN A O 1
ATOM 1674 N N . GLY A 1 212 ? 7.977 -9.707 1.537 1.00 97.56 212 GLY A N 1
ATOM 1675 C CA . GLY A 1 212 ? 7.597 -9.152 0.234 1.00 97.56 212 GLY A CA 1
ATOM 1676 C C . GLY A 1 212 ? 8.369 -7.901 -0.159 1.00 97.56 212 GLY A C 1
ATOM 1677 O O . GLY A 1 212 ? 9.542 -7.769 0.172 1.00 97.56 212 GLY A O 1
ATOM 1678 N N . ILE A 1 213 ? 7.686 -6.981 -0.843 1.00 98.38 213 ILE A N 1
ATOM 1679 C CA . ILE A 1 213 ? 8.220 -5.679 -1.266 1.00 98.38 213 ILE A CA 1
ATOM 1680 C C . ILE A 1 213 ? 7.378 -4.552 -0.665 1.00 98.38 213 ILE A C 1
ATOM 1682 O O . ILE A 1 213 ? 6.160 -4.672 -0.533 1.00 98.38 213 ILE A O 1
ATOM 1686 N N . ILE A 1 214 ? 8.015 -3.446 -0.298 1.00 98.50 214 ILE A N 1
ATOM 1687 C CA . ILE A 1 214 ? 7.354 -2.208 0.114 1.00 98.50 214 ILE A CA 1
ATOM 1688 C C . ILE A 1 214 ? 7.680 -1.108 -0.895 1.00 98.50 214 ILE A C 1
ATOM 1690 O O . ILE A 1 214 ? 8.842 -0.845 -1.190 1.00 98.50 214 ILE A O 1
ATOM 1694 N N . GLN A 1 215 ? 6.633 -0.423 -1.345 1.00 97.19 215 GLN A N 1
ATOM 1695 C CA . GLN A 1 215 ? 6.706 0.796 -2.141 1.00 97.19 215 GLN A CA 1
ATOM 1696 C C . GLN A 1 215 ? 6.063 1.925 -1.322 1.00 97.19 215 GLN A C 1
ATOM 1698 O O . GLN A 1 215 ? 4.939 1.782 -0.838 1.00 97.19 215 GLN A O 1
ATOM 1703 N N . VAL A 1 216 ? 6.757 3.044 -1.121 1.00 96.12 216 VAL A N 1
ATOM 1704 C CA . VAL A 1 216 ? 6.243 4.181 -0.339 1.00 96.12 216 VAL A CA 1
ATOM 1705 C C . VAL A 1 216 ? 5.791 5.296 -1.268 1.00 96.12 216 VAL A C 1
ATOM 1707 O O . VAL A 1 216 ? 6.554 5.754 -2.117 1.00 96.12 216 VAL A O 1
ATOM 1710 N N . VAL A 1 217 ? 4.575 5.795 -1.060 1.00 92.88 217 VAL A N 1
ATOM 1711 C CA . VAL A 1 217 ? 4.005 6.903 -1.838 1.00 92.88 217 VAL A CA 1
ATOM 1712 C C . VAL A 1 217 ? 3.816 8.154 -0.984 1.00 92.88 217 VAL A C 1
ATOM 1714 O O . VAL A 1 217 ? 3.565 8.087 0.224 1.00 92.88 217 VAL A O 1
ATOM 1717 N N . ARG A 1 218 ? 3.932 9.320 -1.632 1.00 88.69 218 ARG A N 1
ATOM 1718 C CA . ARG A 1 218 ? 3.654 10.639 -1.029 1.00 88.69 218 ARG A CA 1
ATOM 1719 C C . ARG A 1 218 ? 2.255 11.165 -1.338 1.00 88.69 218 ARG A C 1
ATOM 1721 O O . ARG A 1 218 ? 1.812 12.131 -0.723 1.00 88.69 218 ARG A O 1
ATOM 1728 N N . CYS A 1 219 ? 1.568 10.527 -2.272 1.00 87.12 219 CYS A N 1
ATOM 1729 C CA . CYS A 1 219 ? 0.216 10.873 -2.670 1.00 87.12 219 CYS A CA 1
ATOM 1730 C C . CYS A 1 219 ? -0.699 9.678 -2.413 1.00 87.12 219 CYS A C 1
ATOM 1732 O O . CYS A 1 219 ? -0.251 8.530 -2.437 1.00 87.12 219 CYS A O 1
ATOM 1734 N N . TRP A 1 220 ? -1.971 9.944 -2.132 1.00 88.25 220 TRP A N 1
ATOM 1735 C CA . TRP A 1 220 ? -2.974 8.885 -2.112 1.00 88.25 220 TRP A CA 1
ATOM 1736 C C . TRP A 1 220 ? -3.105 8.257 -3.504 1.00 88.25 220 TRP A C 1
ATOM 1738 O O . TRP A 1 220 ? -2.877 8.925 -4.509 1.00 88.25 220 TRP A O 1
ATOM 1748 N N . VAL A 1 221 ? -3.462 6.977 -3.555 1.00 89.38 221 VAL A N 1
ATOM 1749 C CA . VAL A 1 221 ? -3.625 6.254 -4.819 1.00 89.38 221 VAL A CA 1
ATOM 1750 C C . VAL A 1 221 ? -5.109 6.186 -5.128 1.00 89.38 221 VAL A C 1
ATOM 1752 O O . VAL A 1 221 ? -5.838 5.560 -4.371 1.00 89.38 221 VAL A O 1
ATOM 1755 N N . ASP A 1 222 ? -5.569 6.795 -6.218 1.00 87.50 222 ASP A N 1
ATOM 1756 C CA . ASP A 1 222 ? -6.984 6.716 -6.592 1.00 87.50 222 ASP A CA 1
ATOM 1757 C C . ASP A 1 222 ? -7.328 5.333 -7.168 1.00 87.50 222 ASP A C 1
ATOM 1759 O O . ASP A 1 222 ? -6.865 5.006 -8.266 1.00 87.50 222 ASP A O 1
ATOM 1763 N N . PRO A 1 223 ? -8.154 4.511 -6.488 1.00 89.12 223 PRO A N 1
ATOM 1764 C CA . PRO A 1 223 ? -8.561 3.213 -7.015 1.00 89.12 223 PRO A CA 1
ATOM 1765 C C . PRO A 1 223 ? -9.496 3.328 -8.224 1.00 89.12 223 PRO A C 1
ATOM 1767 O O . PRO A 1 223 ? -9.616 2.364 -8.974 1.00 89.12 223 PRO A O 1
ATOM 1770 N N . ASN A 1 224 ? -10.150 4.482 -8.416 1.00 83.88 224 ASN A N 1
ATOM 1771 C CA . ASN A 1 224 ? -11.023 4.778 -9.554 1.00 83.88 224 ASN A CA 1
ATOM 1772 C C . ASN A 1 224 ? -10.305 5.545 -10.673 1.00 83.88 224 ASN A C 1
ATOM 1774 O O . ASN A 1 224 ? -10.981 6.011 -11.596 1.00 83.88 224 ASN A O 1
ATOM 1778 N N . ALA A 1 225 ? -8.976 5.699 -10.595 1.00 75.62 225 ALA A N 1
ATOM 1779 C CA . ALA A 1 225 ? -8.213 6.331 -11.661 1.00 75.62 225 ALA A CA 1
ATOM 1780 C C . ALA A 1 225 ? -8.558 5.665 -13.006 1.00 75.62 225 ALA A C 1
ATOM 1782 O O . ALA A 1 225 ? -8.619 4.431 -13.072 1.00 75.62 225 ALA A O 1
ATOM 1783 N N . PRO A 1 226 ? -8.819 6.453 -14.063 1.00 62.47 226 PRO A N 1
ATOM 1784 C CA . PRO A 1 226 ? -9.178 5.900 -15.355 1.00 62.47 226 PRO A CA 1
ATOM 1785 C C . PRO A 1 226 ? -8.070 4.971 -15.852 1.00 62.47 226 PRO A C 1
ATOM 1787 O O . PRO A 1 226 ? -6.891 5.312 -15.850 1.00 62.47 226 PRO A O 1
ATOM 1790 N N . VAL A 1 227 ? -8.482 3.787 -16.287 1.00 55.25 227 VAL A N 1
ATOM 1791 C CA . VAL A 1 227 ? -7.660 2.822 -17.015 1.00 55.25 227 VAL A CA 1
ATOM 1792 C C . VAL A 1 227 ? -7.353 3.451 -18.376 1.00 55.25 227 VAL A C 1
ATOM 1794 O O . VAL A 1 227 ? -8.222 3.484 -19.240 1.00 55.25 227 VAL A O 1
ATOM 1797 N N . ILE A 1 228 ? -6.147 3.989 -18.555 1.00 54.97 228 ILE A N 1
ATOM 1798 C CA . ILE A 1 228 ? -5.683 4.488 -19.858 1.00 54.97 228 ILE A CA 1
ATOM 1799 C C . ILE A 1 228 ? -4.998 3.317 -20.575 1.00 54.97 228 ILE A C 1
ATOM 1801 O O . ILE A 1 228 ? -4.046 2.747 -20.035 1.00 54.97 228 ILE A O 1
ATOM 1805 N N . GLU A 1 229 ? -5.563 2.892 -21.707 1.00 46.19 229 GLU A N 1
ATOM 1806 C CA . GLU A 1 229 ? -5.021 1.830 -22.577 1.00 46.19 229 GLU A CA 1
ATOM 1807 C C . GLU A 1 229 ? -3.729 2.253 -23.283 1.00 46.19 229 GLU A C 1
ATOM 1809 O O . GLU A 1 229 ? -3.649 3.425 -23.723 1.00 46.19 229 GLU A O 1
#

Secondary structure (DSSP, 8-state):
---HHHHHHHHHHHHHTTTS-TTGGG-------S--SS--B-SS-HHHHHHHTTTS-SS--TTHHHHHHHHHHT--GGGGG-SSEEEEEEPHHHH--TT-TTSGGGS-TT-TT-TT--SGGGS-HHHHHHHHHHTEEES---TTTS-SS-EEEEBSSPTTSBTTBTT-EEEEEE--S-STTS-TTS--EEES--TT----BEEEEEEB-TTEEEEEESS---TT-----